Protein AF-A0A0J9T1W4-F1 (afdb_monomer)

pLDDT: mean 87.48, std 8.3, range [51.5, 97.25]

Secondary structure (DSSP, 8-state):
-TTHHHH-GGGHHHHHHHHHHTS--TT-TTHHHHHHHHHHHHHHTT---HHHHHHHHHHHHHTTTT--SHHHH---HHHHHHHHHHHHHHHHTTSS-HHHHHHHHHHHHHHHHHTT--SSS------S--SSHHHHHHHHHHHHTHHHHHHHHT-S-HHHHHHHHHHHHHHHHHHHHHHHHHTSS--TT-HHHHHHHHHHHHHHHH-

Sequence (207 aa):
VFYLCFQYPFLETYWDMYKNFDKPVDDDKYEGEFDVLCNQIVTTSNGGLPSHKYICKKLMRNLGVYYLEAKFYELNHDQCKFIYNWIYDLMNKNKITYNVIHKCFDMYDEHMNGIKNFIKRCYHFPSYNIYEPIKITLLDIFDNYTPTIKEKLMNQHESISTTCQKYICECVKIYDDMHQNYCLKKEEGNEKQKNTCSRLESFKKTY

Solvent-accessible surface area (backbone atoms only — not comparable to full-atom values): 11694 Å² total; per-residue (Å²): 110,81,69,48,48,78,66,43,57,93,48,49,71,59,52,51,52,53,52,57,55,66,44,78,52,78,89,43,96,56,39,68,59,36,49,55,52,22,52,51,40,25,62,77,39,73,47,81,53,80,53,37,41,59,53,39,32,30,48,42,54,69,57,15,62,92,55,85,55,60,88,53,33,54,31,52,75,68,58,33,53,51,53,49,43,55,51,49,54,36,39,76,68,69,50,42,58,67,54,40,53,53,46,50,48,52,56,49,50,54,52,34,57,73,73,66,54,86,77,42,47,73,75,72,80,73,75,95,35,51,69,64,55,70,63,51,39,52,48,50,49,48,63,77,38,41,72,60,51,56,55,38,54,72,40,87,55,61,71,56,19,52,43,45,51,52,51,52,55,48,45,53,50,51,51,52,54,48,41,64,76,53,51,74,64,86,58,87,88,42,58,34,44,52,49,34,39,52,53,52,51,55,50,62,75,75,107

Structure (mmCIF, N/CA/C/O backbone):
data_AF-A0A0J9T1W4-F1
#
_entry.id   AF-A0A0J9T1W4-F1
#
loop_
_atom_site.group_PDB
_atom_site.id
_atom_site.type_symbol
_atom_site.label_atom_id
_atom_site.label_alt_id
_atom_site.label_comp_id
_atom_site.label_asym_id
_atom_site.label_entity_id
_atom_site.label_seq_id
_atom_site.pdbx_PDB_ins_code
_atom_site.Cartn_x
_atom_site.Cartn_y
_atom_site.Cartn_z
_atom_site.occupancy
_atom_site.B_iso_or_equiv
_atom_site.auth_seq_id
_atom_site.auth_comp_id
_atom_site.auth_asym_id
_atom_site.auth_atom_id
_atom_site.pdbx_PDB_model_num
ATOM 1 N N . VAL A 1 1 ? -14.044 -0.914 -2.419 1.00 56.00 1 VAL A N 1
ATOM 2 C CA . VAL A 1 1 ? -13.387 0.403 -2.248 1.00 56.00 1 VAL A CA 1
ATOM 3 C C . VAL A 1 1 ? -14.158 1.536 -2.900 1.00 56.00 1 VAL A C 1
ATOM 5 O O . VAL A 1 1 ? -14.597 2.392 -2.156 1.00 56.00 1 VAL A O 1
ATOM 8 N N . PHE A 1 2 ? -14.495 1.505 -4.197 1.00 51.50 2 PHE A N 1
ATOM 9 C CA . PHE A 1 2 ? -15.344 2.564 -4.787 1.00 51.50 2 PHE A CA 1
ATOM 10 C C . PHE A 1 2 ? -16.710 2.750 -4.082 1.00 51.50 2 PHE A C 1
ATOM 12 O O . PHE A 1 2 ? -17.143 3.874 -3.871 1.00 51.50 2 PHE A O 1
ATOM 19 N N . TYR A 1 3 ? -17.343 1.663 -3.617 1.00 57.31 3 TYR A N 1
ATOM 20 C CA . TYR A 1 3 ? -18.583 1.728 -2.823 1.00 57.31 3 TYR A CA 1
ATOM 21 C C . TYR A 1 3 ? -18.422 2.386 -1.441 1.00 57.31 3 TYR A C 1
ATOM 23 O O . TYR A 1 3 ? -19.365 2.993 -0.944 1.00 57.31 3 TYR A O 1
ATOM 31 N N . LEU A 1 4 ? -17.227 2.326 -0.841 1.00 66.06 4 LEU A N 1
ATOM 32 C CA . LEU A 1 4 ? -16.964 2.911 0.479 1.00 66.06 4 LEU A CA 1
ATOM 33 C C . LEU A 1 4 ? -16.940 4.447 0.429 1.00 66.06 4 LEU A C 1
ATOM 35 O O . LEU A 1 4 ? -17.254 5.088 1.426 1.00 66.06 4 LEU A O 1
ATOM 39 N N . CYS A 1 5 ? -16.660 5.035 -0.742 1.00 64.25 5 CYS A N 1
ATOM 40 C CA . CYS A 1 5 ? -16.710 6.483 -0.955 1.00 64.25 5 CYS A CA 1
ATOM 41 C C . CYS A 1 5 ? -18.095 7.080 -0.679 1.00 64.25 5 CYS A C 1
ATOM 43 O O . CYS A 1 5 ? -18.190 8.196 -0.174 1.00 64.25 5 CYS A O 1
ATOM 45 N N . PHE A 1 6 ? -19.167 6.339 -0.976 1.00 67.12 6 PHE A N 1
ATOM 46 C CA . PHE A 1 6 ? -20.537 6.784 -0.707 1.00 67.12 6 PHE A CA 1
ATOM 47 C C . PHE A 1 6 ? -20.947 6.584 0.755 1.00 67.12 6 PHE A C 1
ATOM 49 O O . PHE A 1 6 ? -21.791 7.314 1.264 1.00 67.12 6 PHE A O 1
ATOM 56 N N . GLN A 1 7 ? -20.351 5.601 1.429 1.00 76.69 7 GLN A N 1
ATOM 57 C CA . GLN A 1 7 ? -20.634 5.290 2.829 1.00 76.69 7 GLN A CA 1
ATOM 58 C C . GLN A 1 7 ? -19.898 6.244 3.783 1.00 76.69 7 GLN A C 1
ATOM 60 O O . GLN A 1 7 ? -20.443 6.618 4.821 1.00 76.69 7 GLN A O 1
ATOM 65 N N . TYR A 1 8 ? -18.691 6.675 3.398 1.00 82.25 8 TYR A N 1
ATOM 66 C CA . TYR A 1 8 ? -17.798 7.511 4.202 1.00 82.25 8 TYR A CA 1
ATOM 67 C C . TYR A 1 8 ? -17.333 8.754 3.431 1.00 82.25 8 TYR A C 1
ATOM 69 O O . TYR A 1 8 ? -16.147 8.882 3.106 1.00 82.25 8 TYR A O 1
ATOM 77 N N . PRO A 1 9 ? -18.251 9.697 3.138 1.00 83.44 9 PRO A N 1
ATOM 78 C CA . PRO A 1 9 ? -17.936 10.893 2.356 1.00 83.44 9 PRO A CA 1
ATOM 79 C C . PRO A 1 9 ? -16.936 11.817 3.062 1.00 83.44 9 PRO A C 1
ATOM 81 O O . PRO A 1 9 ? -16.203 12.541 2.403 1.00 83.44 9 PRO A O 1
ATOM 84 N N . PHE A 1 10 ? -16.837 11.755 4.394 1.00 83.38 10 PHE A N 1
ATOM 85 C CA . PHE A 1 10 ? -15.879 12.552 5.166 1.00 83.38 10 PHE A CA 1
ATOM 86 C C . PHE A 1 10 ? -14.403 12.177 4.909 1.00 83.38 10 PHE A C 1
ATOM 88 O O . PHE A 1 10 ? -13.511 12.905 5.339 1.00 83.38 10 PHE A O 1
ATOM 95 N N . LEU A 1 11 ? -14.145 11.067 4.205 1.00 85.62 11 LEU A N 1
ATOM 96 C CA . LEU A 1 11 ? -12.823 10.637 3.735 1.00 85.62 11 LEU A CA 1
ATOM 97 C C . LEU A 1 11 ? -12.550 11.070 2.278 1.00 85.62 11 LEU A C 1
ATOM 99 O O . LEU A 1 11 ? -11.767 10.429 1.583 1.00 85.62 11 LEU A O 1
ATOM 103 N N . GLU A 1 12 ? -13.197 12.133 1.787 1.00 85.62 12 GLU A N 1
ATOM 104 C CA . GLU A 1 12 ? -13.087 12.623 0.397 1.00 85.62 12 GLU A CA 1
ATOM 105 C C . GLU A 1 12 ? -11.649 12.715 -0.124 1.00 85.62 12 GLU A C 1
ATOM 107 O O . GLU A 1 12 ? -11.361 12.259 -1.229 1.00 85.62 12 GLU A O 1
ATOM 112 N N . THR A 1 13 ? -10.721 13.197 0.703 1.00 83.75 13 THR A N 1
ATOM 113 C CA . THR A 1 13 ? -9.311 13.354 0.335 1.00 83.75 13 THR A CA 1
ATOM 114 C C . THR A 1 13 ? -8.645 12.012 0.035 1.00 83.75 13 THR A C 1
ATOM 116 O O . THR A 1 13 ? -7.897 11.905 -0.936 1.00 83.75 13 THR A O 1
ATOM 119 N N . TYR A 1 14 ? -8.963 10.962 0.799 1.00 83.12 14 TYR A N 1
ATOM 120 C CA . TYR A 1 14 ? -8.509 9.600 0.515 1.00 83.12 14 TYR A CA 1
ATOM 121 C C . TYR A 1 14 ? -9.061 9.104 -0.821 1.00 83.12 14 TYR A C 1
ATOM 123 O O . TYR A 1 14 ? -8.328 8.562 -1.653 1.00 83.12 14 TYR A O 1
ATOM 131 N N . TRP A 1 15 ? -10.359 9.314 -1.048 1.00 85.25 15 TRP A N 1
ATOM 132 C CA . TRP A 1 15 ? -11.026 8.879 -2.271 1.00 85.25 15 TRP A CA 1
ATOM 133 C C . TRP A 1 15 ? -10.473 9.583 -3.504 1.00 85.25 15 TRP A C 1
ATOM 135 O O . TRP A 1 15 ? -10.308 8.952 -4.548 1.00 85.25 15 TRP A O 1
ATOM 145 N N . ASP A 1 16 ? -10.133 10.860 -3.389 1.00 86.75 16 ASP A N 1
ATOM 146 C CA . ASP A 1 16 ? -9.537 11.622 -4.478 1.00 86.75 16 ASP A CA 1
ATOM 147 C C . ASP A 1 16 ? -8.100 11.185 -4.764 1.00 86.75 16 ASP A C 1
ATOM 149 O O . ASP A 1 16 ? -7.730 11.050 -5.933 1.00 86.75 16 ASP A O 1
ATOM 153 N N . MET A 1 17 ? -7.312 10.845 -3.738 1.00 84.38 17 MET A N 1
ATOM 154 C CA . MET A 1 17 ? -6.005 10.207 -3.935 1.00 84.38 17 MET A CA 1
ATOM 155 C C . MET A 1 17 ? -6.136 8.867 -4.663 1.00 84.38 17 MET A C 1
ATOM 157 O O . MET A 1 17 ? -5.437 8.632 -5.649 1.00 84.38 17 MET A O 1
ATOM 161 N N . TYR A 1 18 ? -7.077 8.019 -4.243 1.00 83.38 18 TYR A N 1
ATOM 162 C CA . TYR A 1 18 ? -7.323 6.732 -4.891 1.00 83.38 18 TYR A CA 1
ATOM 163 C C . TYR A 1 18 ? -7.720 6.900 -6.367 1.00 83.38 18 TYR A C 1
ATOM 165 O O . TYR A 1 18 ? -7.172 6.231 -7.243 1.00 83.38 18 TYR A O 1
ATOM 173 N N . LYS A 1 19 ? -8.635 7.833 -6.671 1.00 87.31 19 LYS A N 1
ATOM 174 C CA . LYS A 1 19 ? -9.019 8.164 -8.056 1.00 87.31 19 LYS A CA 1
ATOM 175 C C . LYS A 1 19 ? -7.824 8.659 -8.866 1.00 87.31 19 LYS A C 1
ATOM 177 O O . LYS A 1 19 ? -7.684 8.285 -10.027 1.00 87.31 19 LYS A O 1
ATOM 182 N N . ASN A 1 20 ? -6.961 9.481 -8.268 1.00 88.25 20 ASN A N 1
ATOM 183 C CA . ASN A 1 20 ? -5.756 9.979 -8.927 1.00 88.25 20 ASN A CA 1
ATOM 184 C C . ASN A 1 20 ? -4.786 8.842 -9.270 1.00 88.25 20 ASN A C 1
ATOM 186 O O . ASN A 1 20 ? -4.269 8.816 -10.386 1.00 88.25 20 ASN A O 1
ATOM 190 N N . PHE A 1 21 ? -4.605 7.863 -8.380 1.00 90.00 21 PHE A N 1
ATOM 191 C CA . PHE A 1 21 ? -3.799 6.676 -8.675 1.00 90.00 21 PHE A CA 1
ATOM 192 C C . PHE A 1 21 ? -4.349 5.865 -9.846 1.00 90.00 21 PHE A C 1
ATOM 194 O O . PHE A 1 21 ? -3.575 5.305 -10.625 1.00 90.00 21 PHE A O 1
ATOM 201 N N . ASP A 1 22 ? -5.670 5.854 -10.014 1.00 90.44 22 ASP A N 1
ATOM 202 C CA . ASP A 1 22 ? -6.347 5.134 -11.084 1.00 90.44 22 ASP A CA 1
ATOM 203 C C . ASP A 1 22 ? -6.512 5.905 -12.399 1.00 90.44 22 ASP A C 1
ATOM 205 O O . ASP A 1 22 ? -7.023 5.328 -13.366 1.00 90.44 22 ASP A O 1
ATOM 209 N N . LYS A 1 23 ? -6.034 7.150 -12.491 1.00 92.56 23 LYS A N 1
ATOM 210 C CA . LYS A 1 23 ? -6.018 7.884 -13.762 1.00 92.56 23 LYS A CA 1
ATOM 211 C C . LYS A 1 23 ? -5.226 7.121 -14.832 1.00 92.56 23 LYS A C 1
ATOM 213 O O . LYS A 1 23 ? -4.244 6.454 -14.482 1.00 92.56 23 LYS A O 1
ATOM 218 N N . PRO A 1 24 ? -5.620 7.203 -16.114 1.00 91.31 24 PRO A N 1
ATOM 219 C CA . PRO A 1 24 ? -4.802 6.687 -17.204 1.00 91.31 24 PRO A CA 1
ATOM 220 C C . PRO A 1 24 ? -3.426 7.364 -17.223 1.00 91.31 24 PRO A C 1
ATOM 222 O O . PRO A 1 24 ? -3.217 8.404 -16.599 1.00 91.31 24 PRO A O 1
ATOM 225 N N . VAL A 1 25 ? -2.474 6.707 -17.878 1.00 93.69 25 VAL A N 1
ATOM 226 C CA . VAL A 1 25 ? -1.120 7.243 -18.118 1.00 93.69 25 VAL A CA 1
ATOM 227 C C . VAL A 1 25 ? -1.019 7.811 -19.538 1.00 93.69 25 VAL A C 1
ATOM 229 O O . VAL A 1 25 ? 0.020 8.331 -19.918 1.00 93.69 25 VAL A O 1
ATOM 232 N N . ASP A 1 26 ? -2.108 7.717 -20.302 1.00 88.25 26 ASP A N 1
ATOM 233 C CA . ASP A 1 26 ? -2.257 8.360 -21.601 1.00 88.25 26 ASP A CA 1
ATOM 234 C C . ASP A 1 26 ? -2.063 9.875 -21.392 1.00 88.25 26 ASP A C 1
ATOM 236 O O . ASP A 1 26 ? -2.594 10.433 -20.426 1.00 88.25 26 ASP A O 1
ATOM 240 N N . ASP A 1 27 ? -1.247 10.503 -22.238 1.00 88.56 27 ASP A N 1
ATOM 241 C CA . ASP A 1 27 ? -0.809 11.910 -22.146 1.00 88.56 27 ASP A CA 1
ATOM 242 C C . ASP A 1 27 ? 0.222 12.234 -21.043 1.00 88.56 27 ASP A C 1
ATOM 244 O O . ASP A 1 27 ? 0.588 13.400 -20.853 1.00 88.56 27 ASP A O 1
ATOM 248 N N . ASP A 1 28 ? 0.744 11.237 -20.319 1.00 93.94 28 ASP A N 1
ATOM 249 C CA . ASP A 1 28 ? 1.887 11.462 -19.432 1.00 93.94 28 ASP A CA 1
ATOM 250 C C . ASP A 1 28 ? 3.169 11.710 -20.240 1.00 93.94 28 ASP A C 1
ATOM 252 O O . ASP A 1 28 ? 3.446 11.040 -21.236 1.00 93.94 28 ASP A O 1
ATOM 256 N N . LYS A 1 29 ? 4.010 12.640 -19.774 1.00 94.69 29 LYS A N 1
ATOM 257 C CA . LYS A 1 29 ? 5.297 12.954 -20.408 1.00 94.69 29 LYS A CA 1
ATOM 258 C C . LYS A 1 29 ? 6.184 11.716 -20.596 1.00 94.69 29 LYS A C 1
ATOM 260 O O . LYS A 1 29 ? 6.943 11.681 -21.560 1.00 94.69 29 LYS A O 1
ATOM 265 N N . TYR A 1 30 ? 6.108 10.751 -19.679 1.00 96.12 30 TYR A N 1
ATOM 266 C CA . TYR A 1 30 ? 6.933 9.541 -19.672 1.00 96.12 30 TYR A CA 1
ATOM 267 C C . TYR A 1 30 ? 6.159 8.290 -20.105 1.00 96.12 30 TYR A C 1
ATOM 269 O O . TYR A 1 30 ? 6.539 7.166 -19.768 1.00 96.12 30 TYR A O 1
ATOM 277 N N . GLU A 1 31 ? 5.033 8.452 -20.810 1.00 95.56 31 GLU A N 1
ATOM 278 C CA . GLU A 1 31 ? 4.180 7.329 -21.195 1.00 95.56 31 GLU A CA 1
ATOM 279 C C . GLU A 1 31 ? 4.954 6.238 -21.956 1.00 95.56 31 GLU A C 1
ATOM 281 O O . GLU A 1 31 ? 4.790 5.048 -21.660 1.00 95.56 31 GLU A O 1
ATOM 286 N N . GLY A 1 32 ? 5.807 6.636 -22.906 1.00 96.38 32 GLY A N 1
ATOM 287 C CA . GLY A 1 32 ? 6.611 5.717 -23.711 1.00 96.38 32 GLY A CA 1
ATOM 288 C C . GLY A 1 32 ? 7.618 4.931 -22.870 1.00 96.38 32 GLY A C 1
ATOM 289 O O . GLY A 1 32 ? 7.743 3.715 -23.021 1.00 96.38 32 GLY A O 1
ATOM 290 N N . GLU A 1 33 ? 8.288 5.594 -21.933 1.00 97.25 33 GLU A N 1
ATOM 291 C CA . GLU A 1 33 ? 9.237 4.984 -21.005 1.00 97.25 33 GLU A CA 1
ATOM 292 C C . GLU A 1 33 ? 8.537 4.009 -20.057 1.00 97.25 33 GLU A C 1
ATOM 294 O O . GLU A 1 33 ? 9.017 2.890 -19.854 1.00 97.25 33 GLU A O 1
ATOM 299 N N . PHE A 1 34 ? 7.364 4.378 -19.531 1.00 96.69 34 PHE A N 1
ATOM 300 C CA . PHE A 1 34 ? 6.544 3.460 -18.744 1.00 96.69 34 PHE A CA 1
ATOM 301 C C . PHE A 1 34 ? 6.099 2.251 -19.566 1.00 96.69 34 PHE A C 1
ATOM 303 O O . PHE A 1 34 ? 6.061 1.143 -19.031 1.00 96.69 34 PHE A O 1
ATOM 310 N N . ASP A 1 35 ? 5.772 2.428 -20.849 1.00 95.62 35 ASP A N 1
ATOM 311 C CA . ASP A 1 35 ? 5.390 1.321 -21.726 1.00 95.62 35 ASP A CA 1
ATOM 312 C C . ASP A 1 35 ? 6.525 0.302 -21.868 1.00 95.62 35 ASP A C 1
ATOM 314 O O . ASP A 1 35 ? 6.319 -0.890 -21.620 1.00 95.62 35 ASP A O 1
ATOM 318 N N . VAL A 1 36 ? 7.734 0.777 -22.184 1.00 96.38 36 VAL A N 1
ATOM 319 C CA . VAL A 1 36 ? 8.937 -0.055 -22.330 1.00 96.38 36 VAL A CA 1
ATOM 320 C C . VAL A 1 36 ? 9.273 -0.767 -21.020 1.00 96.38 36 VAL A C 1
ATOM 322 O O . VAL A 1 36 ? 9.398 -1.996 -21.003 1.00 96.38 36 VAL A O 1
ATOM 325 N N . LEU A 1 37 ? 9.353 -0.023 -19.914 1.00 96.81 37 LEU A N 1
ATOM 326 C CA . LEU A 1 37 ? 9.667 -0.570 -18.595 1.00 96.81 37 LEU A CA 1
ATOM 327 C C . LEU A 1 37 ? 8.653 -1.638 -18.175 1.00 96.81 37 LEU A C 1
ATOM 329 O O . LEU A 1 37 ? 9.020 -2.736 -17.755 1.00 96.81 37 LEU A O 1
ATOM 333 N N . CYS A 1 38 ? 7.361 -1.347 -18.322 1.00 96.69 38 CYS A N 1
ATOM 334 C CA . CYS A 1 38 ? 6.318 -2.270 -17.903 1.00 96.69 38 CYS A CA 1
ATOM 335 C C . CYS A 1 38 ? 6.187 -3.486 -18.816 1.00 96.69 38 CYS A C 1
ATOM 337 O O . CYS A 1 38 ? 5.869 -4.563 -18.315 1.00 96.69 38 CYS A O 1
ATOM 339 N N . ASN A 1 39 ? 6.491 -3.378 -20.114 1.00 95.31 39 ASN A N 1
ATOM 340 C CA . ASN A 1 39 ? 6.620 -4.553 -20.982 1.00 95.31 39 ASN A CA 1
ATOM 341 C C . ASN A 1 39 ? 7.704 -5.503 -20.457 1.00 95.31 39 ASN A C 1
ATOM 343 O O . ASN A 1 39 ? 7.475 -6.712 -20.363 1.00 95.31 39 ASN A O 1
ATOM 347 N N . GLN A 1 40 ? 8.861 -4.963 -20.064 1.00 95.44 40 GLN A N 1
ATOM 348 C CA . GLN A 1 40 ? 9.957 -5.752 -19.506 1.00 95.44 40 GLN A CA 1
ATOM 349 C C . GLN A 1 40 ? 9.571 -6.393 -18.166 1.00 95.44 40 GLN A C 1
ATOM 351 O O . GLN A 1 40 ? 9.759 -7.599 -17.986 1.00 95.44 40 GLN A O 1
ATOM 356 N N . ILE A 1 41 ? 8.999 -5.619 -17.239 1.00 95.75 41 ILE A N 1
ATOM 357 C CA . ILE A 1 41 ? 8.552 -6.112 -15.926 1.00 95.75 41 ILE A CA 1
ATOM 358 C C . ILE A 1 41 ? 7.558 -7.262 -16.097 1.00 95.75 41 ILE A C 1
ATOM 360 O O . ILE A 1 41 ? 7.731 -8.332 -15.514 1.00 95.75 41 ILE A O 1
ATOM 364 N N . VAL A 1 42 ? 6.526 -7.062 -16.915 1.00 95.12 42 VAL A N 1
ATOM 365 C CA . VAL A 1 42 ? 5.457 -8.044 -17.117 1.00 95.12 42 VAL A CA 1
ATOM 366 C C . VAL A 1 42 ? 6.002 -9.320 -17.757 1.00 95.12 42 VAL A C 1
ATOM 368 O O . VAL A 1 42 ? 5.717 -10.409 -17.259 1.00 95.12 42 VAL A O 1
ATOM 371 N N . THR A 1 43 ? 6.852 -9.200 -18.780 1.00 92.69 43 THR A N 1
ATOM 372 C CA . THR A 1 43 ? 7.471 -10.353 -19.455 1.00 92.69 43 THR A CA 1
ATOM 373 C C . THR A 1 43 ? 8.349 -11.164 -18.502 1.00 92.69 43 THR A C 1
ATOM 375 O O . THR A 1 43 ? 8.225 -12.382 -18.427 1.00 92.69 43 THR A O 1
ATOM 378 N N . THR A 1 44 ? 9.206 -10.495 -17.727 1.00 93.00 44 THR A N 1
ATOM 379 C CA . THR A 1 44 ? 10.148 -11.163 -16.809 1.00 93.00 44 THR A CA 1
ATOM 380 C C . THR A 1 44 ? 9.482 -11.739 -15.558 1.00 93.00 44 THR A C 1
ATOM 382 O O . THR A 1 44 ? 10.039 -12.630 -14.925 1.00 93.00 44 THR A O 1
ATOM 385 N N . SER A 1 45 ? 8.276 -11.277 -15.219 1.00 89.56 45 SER A N 1
ATOM 386 C CA . SER A 1 45 ? 7.526 -11.721 -14.034 1.00 89.56 45 SER A CA 1
ATOM 387 C C . SER A 1 45 ? 6.480 -12.802 -14.333 1.00 89.56 45 SER A C 1
ATOM 389 O O . SER A 1 45 ? 5.650 -13.095 -13.469 1.00 89.56 45 SER A O 1
ATOM 391 N N . ASN A 1 46 ? 6.467 -13.362 -15.551 1.00 84.19 46 ASN A N 1
ATOM 392 C CA . ASN A 1 46 ? 5.395 -14.233 -16.058 1.00 84.19 46 ASN A CA 1
ATOM 393 C C . ASN A 1 46 ? 3.999 -13.587 -15.931 1.00 84.19 46 ASN A C 1
ATOM 395 O O . ASN A 1 46 ? 2.997 -14.241 -15.632 1.00 84.19 46 ASN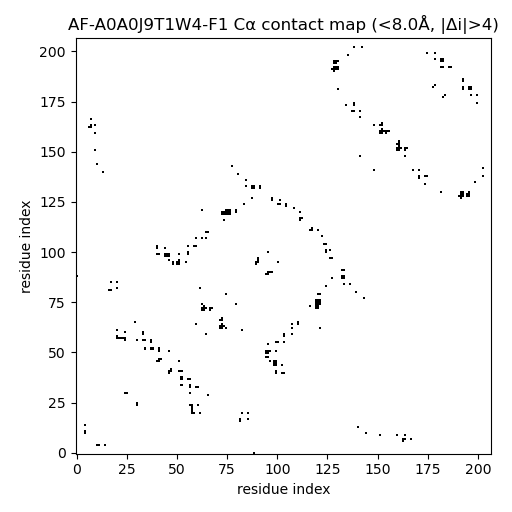 A O 1
ATOM 399 N N . GLY A 1 47 ? 3.923 -12.270 -16.123 1.00 74.06 47 GLY A N 1
ATOM 400 C CA . GLY A 1 47 ? 2.678 -11.525 -16.100 1.00 74.06 47 GLY A CA 1
ATOM 401 C C . GLY A 1 47 ? 1.890 -11.747 -17.390 1.00 74.06 47 GLY A C 1
ATOM 402 O O . GLY A 1 47 ? 2.110 -11.062 -18.374 1.00 74.06 47 GLY A O 1
ATOM 403 N N . GLY A 1 48 ? 0.949 -12.688 -17.398 1.00 72.88 48 GLY A N 1
ATOM 404 C CA . GLY A 1 48 ? 0.161 -12.988 -18.604 1.00 72.88 48 GLY A CA 1
ATOM 405 C C . GLY A 1 48 ? -1.089 -12.123 -18.812 1.00 72.88 48 GLY A C 1
ATOM 406 O O . GLY A 1 48 ? -1.673 -12.155 -19.892 1.00 72.88 48 GLY A O 1
ATOM 407 N N . LEU A 1 49 ? -1.544 -11.375 -17.797 1.00 82.25 49 LEU A N 1
ATOM 408 C CA . LEU A 1 49 ? -2.803 -10.630 -17.892 1.00 82.25 49 LEU A CA 1
ATOM 409 C C . LEU A 1 49 ? -2.606 -9.282 -18.601 1.00 82.25 49 LEU A C 1
ATOM 411 O O . LEU A 1 49 ? -1.730 -8.513 -18.195 1.00 82.25 49 LEU A O 1
ATOM 415 N N . PRO A 1 50 ? -3.481 -8.914 -19.559 1.00 81.06 50 PRO A N 1
ATOM 416 C CA . PRO A 1 50 ? -3.445 -7.596 -20.199 1.00 81.06 50 PRO A CA 1
ATOM 417 C C . PRO A 1 50 ? -3.481 -6.428 -19.199 1.00 81.06 50 PRO A C 1
ATOM 419 O O . PRO A 1 50 ? -2.848 -5.394 -19.412 1.00 81.06 50 PRO A O 1
ATOM 422 N N . SER A 1 51 ? -4.171 -6.602 -18.065 1.00 89.38 51 SER A N 1
ATOM 423 C CA . SER A 1 51 ? -4.257 -5.598 -16.999 1.00 89.38 51 SER A CA 1
ATOM 424 C C . SER A 1 51 ? -2.922 -5.312 -16.310 1.00 89.38 51 SER A C 1
ATOM 426 O O . SER A 1 51 ? -2.745 -4.207 -15.797 1.00 89.38 51 SER A O 1
ATOM 428 N N . HIS A 1 52 ? -1.976 -6.259 -16.295 1.00 94.56 52 HIS A N 1
ATOM 429 C CA . HIS A 1 52 ? -0.707 -6.107 -15.578 1.00 94.56 52 HIS A CA 1
ATOM 430 C C . HIS A 1 52 ? 0.110 -4.936 -16.102 1.00 94.56 52 HIS A C 1
ATOM 432 O O . HIS A 1 52 ? 0.611 -4.141 -15.312 1.00 94.56 52 HIS A O 1
ATOM 438 N N . LYS A 1 53 ? 0.203 -4.797 -17.428 1.00 94.31 53 LYS A N 1
ATOM 439 C CA . LYS A 1 53 ? 0.955 -3.710 -18.054 1.00 94.31 53 LYS A CA 1
ATOM 440 C C . LYS A 1 53 ? 0.367 -2.351 -17.681 1.00 94.31 53 LYS A C 1
ATOM 442 O O . LYS A 1 53 ? 1.095 -1.461 -17.256 1.00 94.31 53 LYS A O 1
ATOM 447 N N . TYR A 1 54 ? -0.953 -2.210 -17.774 1.00 94.38 54 TYR A N 1
ATOM 448 C CA . TYR A 1 54 ? -1.639 -0.958 -17.457 1.00 94.38 54 TYR A CA 1
ATOM 449 C C . TYR A 1 54 ? -1.510 -0.576 -15.975 1.00 94.38 54 TYR A C 1
ATOM 451 O O . TYR A 1 54 ? -1.236 0.578 -15.646 1.00 94.38 54 TYR A O 1
ATOM 459 N N . ILE A 1 55 ? -1.650 -1.548 -15.071 1.00 95.75 55 ILE A N 1
ATOM 460 C CA . ILE A 1 55 ? -1.464 -1.325 -13.632 1.00 95.75 55 ILE A CA 1
ATOM 461 C C . ILE A 1 55 ? -0.001 -0.998 -13.316 1.00 95.75 55 ILE A C 1
ATOM 463 O O . ILE A 1 55 ? 0.250 -0.096 -12.522 1.00 95.75 55 ILE A O 1
ATOM 467 N N . CYS A 1 56 ? 0.956 -1.668 -13.963 1.00 96.62 56 CYS A N 1
ATOM 468 C CA . CYS A 1 56 ? 2.372 -1.341 -13.842 1.00 96.62 56 CYS A CA 1
ATOM 469 C C . CYS A 1 56 ? 2.642 0.112 -14.255 1.00 96.62 56 CYS A C 1
ATOM 471 O O . CYS A 1 56 ? 3.250 0.839 -13.473 1.00 96.62 56 CYS A O 1
ATOM 473 N N . LYS A 1 57 ? 2.133 0.572 -15.414 1.00 96.88 57 LYS A N 1
ATOM 474 C CA . LYS A 1 57 ? 2.322 1.965 -15.875 1.00 96.88 57 LYS A CA 1
ATOM 475 C C . LYS A 1 57 ? 1.832 2.952 -14.808 1.00 96.88 57 LYS A C 1
ATOM 477 O O . LYS A 1 57 ? 2.561 3.858 -14.414 1.00 96.88 57 LYS A O 1
ATOM 482 N N . LYS A 1 58 ? 0.620 2.732 -14.284 1.00 97.00 58 LYS A N 1
ATOM 483 C CA . LYS A 1 58 ? 0.046 3.546 -13.199 1.00 97.00 58 LYS A CA 1
ATOM 484 C C . LYS A 1 58 ? 0.911 3.536 -11.944 1.00 97.00 58 LYS A C 1
ATOM 486 O O . LYS A 1 58 ? 1.124 4.587 -11.350 1.00 97.00 58 LYS A O 1
ATOM 491 N N . LEU A 1 59 ? 1.403 2.366 -11.540 1.00 96.44 59 LEU A N 1
ATOM 492 C CA . LEU A 1 59 ? 2.246 2.225 -10.358 1.00 96.44 59 LEU A CA 1
ATOM 493 C C . LEU A 1 59 ? 3.577 2.968 -10.524 1.00 96.44 59 LEU A C 1
ATOM 495 O O . LEU A 1 59 ? 3.943 3.723 -9.632 1.00 96.44 59 LEU A O 1
ATOM 499 N N . MET A 1 60 ? 4.264 2.815 -11.660 1.00 96.56 60 MET A N 1
ATOM 500 C CA . MET A 1 60 ? 5.525 3.518 -11.942 1.00 96.56 60 MET A CA 1
ATOM 501 C C . MET A 1 60 ? 5.340 5.036 -11.931 1.00 96.56 60 MET A C 1
ATOM 503 O O . MET A 1 60 ? 6.135 5.742 -11.312 1.00 96.56 60 MET A O 1
ATOM 507 N N . ARG A 1 61 ? 4.238 5.527 -12.513 1.00 96.44 61 ARG A N 1
ATOM 508 C CA . ARG A 1 61 ? 3.854 6.941 -12.442 1.00 96.44 61 ARG A CA 1
ATOM 509 C C . ARG A 1 61 ? 3.601 7.395 -11.002 1.00 96.44 61 ARG A C 1
ATOM 511 O O . ARG A 1 61 ? 4.145 8.406 -10.579 1.00 96.44 61 ARG A O 1
ATOM 518 N N . ASN A 1 62 ? 2.801 6.653 -10.233 1.00 95.12 62 ASN A N 1
ATOM 519 C CA . ASN A 1 62 ? 2.473 7.000 -8.841 1.00 95.12 62 ASN A CA 1
ATOM 520 C C . ASN A 1 62 ? 3.692 6.943 -7.908 1.00 95.12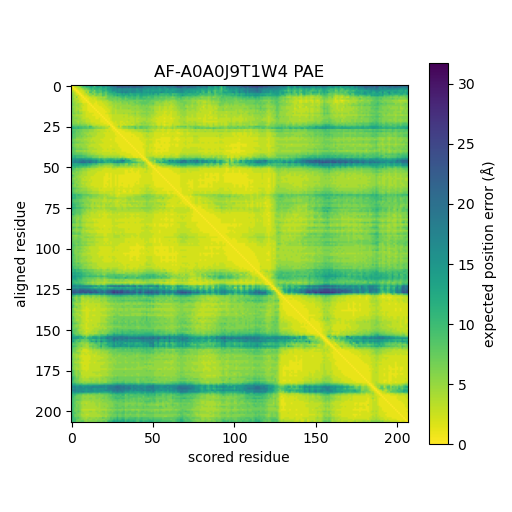 62 ASN A C 1
ATOM 522 O O . ASN A 1 62 ? 3.720 7.642 -6.901 1.00 95.12 62 ASN A O 1
ATOM 526 N N . LEU A 1 63 ? 4.685 6.118 -8.243 1.00 94.88 63 LEU A N 1
ATOM 527 C CA . LEU A 1 63 ? 5.971 6.055 -7.556 1.00 94.88 63 LEU A CA 1
ATOM 528 C C . LEU A 1 63 ? 6.947 7.160 -8.004 1.00 94.88 63 LEU A C 1
ATOM 530 O O . LEU A 1 63 ? 8.015 7.307 -7.417 1.00 94.88 63 LEU A O 1
ATOM 534 N N . GLY A 1 64 ? 6.602 7.939 -9.031 1.00 94.19 64 GLY A N 1
ATOM 535 C CA . GLY A 1 64 ? 7.445 9.017 -9.536 1.00 94.19 64 GLY A CA 1
ATOM 536 C C . GLY A 1 64 ? 8.680 8.533 -10.301 1.00 94.19 64 GLY A C 1
ATOM 537 O O . GLY A 1 64 ? 9.673 9.254 -10.372 1.00 94.19 64 GLY A O 1
ATOM 538 N N . VAL A 1 65 ? 8.651 7.329 -10.879 1.00 94.75 65 VAL A N 1
ATOM 539 C CA . VAL A 1 65 ? 9.748 6.829 -11.727 1.00 94.75 65 VAL A CA 1
ATOM 540 C C . VAL A 1 65 ? 9.899 7.733 -12.960 1.00 94.75 65 VAL A C 1
ATOM 542 O O . VAL A 1 65 ? 8.898 8.155 -13.531 1.00 94.75 65 VAL A O 1
ATOM 545 N N . TYR A 1 66 ? 11.142 8.040 -13.350 1.00 94.38 66 TYR A N 1
ATOM 546 C CA . TYR A 1 66 ? 11.550 8.965 -14.428 1.00 94.38 66 TYR A CA 1
ATOM 547 C C . TYR A 1 66 ? 11.361 10.466 -14.176 1.00 94.38 66 TYR A C 1
ATOM 549 O O . TYR A 1 66 ? 12.005 11.279 -14.849 1.00 94.38 66 TYR A O 1
ATOM 557 N N . TYR A 1 67 ? 10.543 10.868 -13.202 1.00 92.88 67 TYR A N 1
ATOM 558 C CA . TYR A 1 67 ? 10.422 12.282 -12.860 1.00 92.88 67 TYR A CA 1
ATOM 559 C C . TYR A 1 67 ? 11.707 12.791 -12.200 1.00 92.88 67 TYR A C 1
ATOM 561 O O . TYR A 1 67 ? 12.275 12.154 -11.318 1.00 92.88 67 TYR A O 1
ATOM 569 N N . LEU A 1 68 ? 12.141 13.983 -12.616 1.00 88.88 68 LEU A N 1
ATOM 570 C CA . LEU A 1 68 ? 13.351 14.634 -12.100 1.00 88.88 68 LEU A CA 1
ATOM 571 C C . LEU A 1 68 ? 13.059 15.663 -11.002 1.00 88.88 68 LEU A C 1
ATOM 573 O O . LEU A 1 68 ? 13.959 16.054 -10.264 1.00 88.88 68 LEU A O 1
ATOM 577 N N . GLU A 1 69 ? 11.814 16.128 -10.892 1.00 90.81 69 GLU A N 1
ATOM 578 C CA . GLU A 1 69 ? 11.426 17.081 -9.855 1.00 90.81 69 GLU A CA 1
ATOM 579 C C . GLU A 1 69 ? 11.031 16.344 -8.573 1.00 90.81 69 GLU A C 1
ATOM 581 O O . GLU A 1 69 ? 10.102 15.534 -8.572 1.00 90.81 69 GLU A O 1
ATOM 586 N N . ALA A 1 70 ? 11.693 16.701 -7.468 1.00 88.75 70 ALA A N 1
ATOM 587 C CA . ALA A 1 70 ? 11.526 16.087 -6.151 1.00 88.75 70 ALA A CA 1
ATOM 588 C C . ALA A 1 70 ? 10.065 15.909 -5.724 1.00 88.75 70 ALA A C 1
ATOM 590 O O . ALA A 1 70 ? 9.694 14.851 -5.234 1.00 88.75 70 ALA A O 1
ATOM 591 N N . LYS A 1 71 ? 9.200 16.891 -5.993 1.00 89.62 71 LYS A N 1
ATOM 592 C CA . LYS A 1 71 ? 7.775 16.843 -5.625 1.00 89.62 71 LYS A CA 1
ATOM 593 C C . LYS A 1 71 ? 6.999 15.636 -6.181 1.00 89.62 71 LYS A C 1
ATOM 595 O O . LYS A 1 71 ? 5.923 15.348 -5.670 1.00 89.62 71 LYS A O 1
ATOM 600 N N . PHE A 1 72 ? 7.497 14.979 -7.232 1.00 88.38 72 PHE A N 1
ATOM 601 C CA . PHE A 1 72 ? 6.838 13.826 -7.855 1.00 88.38 72 PHE A CA 1
ATOM 602 C C . PHE A 1 72 ? 7.366 12.477 -7.363 1.00 88.38 72 PHE A C 1
ATOM 604 O O . PHE A 1 72 ? 6.613 11.510 -7.368 1.00 88.38 72 PHE A O 1
ATOM 611 N N . TYR A 1 73 ? 8.634 12.400 -6.953 1.00 88.62 73 TYR A N 1
ATOM 612 C CA . TYR A 1 73 ? 9.264 11.140 -6.547 1.00 88.62 73 TYR A CA 1
ATOM 613 C C . TYR A 1 73 ? 9.570 11.059 -5.047 1.00 88.62 73 TYR A C 1
ATOM 615 O O . TYR A 1 73 ? 9.830 9.972 -4.527 1.00 88.62 73 TYR A O 1
ATOM 623 N N . GLU A 1 74 ? 9.566 12.192 -4.340 1.00 92.31 74 GLU A N 1
ATOM 624 C CA . GLU A 1 74 ? 9.707 12.234 -2.891 1.00 92.31 74 GLU A CA 1
ATOM 625 C C . GLU A 1 74 ? 8.377 11.868 -2.233 1.00 92.31 74 GLU A C 1
ATOM 627 O O . GLU A 1 74 ? 7.477 12.697 -2.095 1.00 92.31 74 GLU A O 1
ATOM 632 N N . LEU A 1 75 ? 8.273 10.611 -1.811 1.00 90.00 75 LEU A N 1
ATOM 633 C CA . LEU A 1 75 ? 7.084 10.065 -1.169 1.00 90.00 75 LEU A CA 1
ATOM 634 C C . LEU A 1 75 ? 7.301 9.955 0.337 1.00 90.00 75 LEU A C 1
ATOM 636 O O . LEU A 1 75 ? 8.322 9.446 0.802 1.00 90.00 75 LEU A O 1
ATOM 640 N N . ASN A 1 76 ? 6.332 10.439 1.108 1.00 86.62 76 ASN A N 1
ATOM 641 C CA . ASN A 1 76 ? 6.302 10.260 2.551 1.00 86.62 76 ASN A CA 1
ATOM 642 C C . ASN A 1 76 ? 5.639 8.926 2.938 1.00 86.62 76 ASN A C 1
ATOM 644 O O . ASN A 1 76 ? 5.024 8.238 2.122 1.00 86.62 76 ASN A O 1
ATOM 648 N N . HIS A 1 77 ? 5.757 8.572 4.215 1.00 81.75 77 HIS A N 1
ATOM 649 C CA . HIS A 1 77 ? 5.253 7.308 4.745 1.00 81.75 77 HIS A CA 1
ATOM 650 C C . HIS A 1 77 ? 3.742 7.105 4.512 1.00 81.75 77 HIS A C 1
ATOM 652 O O . HIS A 1 77 ? 3.318 6.006 4.150 1.00 81.75 77 HIS A O 1
ATOM 658 N N . ASP A 1 78 ? 2.933 8.157 4.644 1.00 79.06 78 ASP A N 1
ATOM 659 C CA . ASP A 1 78 ? 1.477 8.071 4.479 1.00 79.06 78 ASP A CA 1
ATOM 660 C C . ASP A 1 78 ? 1.084 7.886 3.009 1.00 79.06 78 ASP A C 1
ATOM 662 O O . ASP A 1 78 ? 0.231 7.056 2.688 1.00 79.06 78 ASP A O 1
ATOM 666 N N . GLN A 1 79 ? 1.769 8.577 2.092 1.00 85.31 79 GLN A N 1
ATOM 667 C CA . GLN A 1 79 ? 1.618 8.375 0.648 1.00 85.31 79 GLN A CA 1
ATOM 668 C C . GLN A 1 79 ? 1.930 6.928 0.257 1.00 85.31 79 GLN A C 1
ATOM 670 O O . GLN A 1 79 ? 1.178 6.320 -0.508 1.00 85.31 79 GLN A O 1
ATOM 675 N N . CYS A 1 80 ? 2.979 6.343 0.835 1.00 87.31 80 CYS A N 1
ATOM 676 C CA . CYS A 1 80 ? 3.322 4.945 0.604 1.00 87.31 80 CYS A CA 1
ATOM 677 C C . CYS A 1 80 ? 2.251 3.987 1.127 1.00 87.31 80 CYS A C 1
ATOM 679 O O . CYS A 1 80 ? 1.852 3.082 0.395 1.00 87.31 80 CYS A O 1
ATOM 681 N N . LYS A 1 81 ? 1.699 4.221 2.328 1.00 81.31 81 LYS A N 1
ATOM 682 C CA . LYS A 1 81 ? 0.554 3.440 2.830 1.00 81.31 81 LYS A CA 1
ATOM 683 C C . LYS A 1 81 ? -0.629 3.477 1.854 1.00 81.31 81 LYS A C 1
ATOM 685 O O . LYS A 1 81 ? -1.255 2.444 1.617 1.00 81.31 81 LYS A O 1
ATOM 690 N N . PHE A 1 82 ? -0.926 4.628 1.248 1.00 82.94 82 PHE A N 1
ATOM 691 C CA . PHE A 1 82 ? -2.007 4.727 0.262 1.00 82.94 82 PHE A CA 1
ATOM 692 C C . PHE A 1 82 ? -1.723 3.948 -1.022 1.00 82.94 82 PHE A C 1
ATOM 694 O O . PHE A 1 82 ? -2.619 3.257 -1.512 1.00 82.94 82 PHE A O 1
ATOM 701 N N . ILE A 1 83 ? -0.491 4.005 -1.534 1.00 89.94 83 ILE A N 1
ATOM 702 C CA . ILE A 1 83 ? -0.070 3.195 -2.684 1.00 89.94 83 ILE A CA 1
ATOM 703 C C . ILE A 1 83 ? -0.198 1.703 -2.352 1.00 89.94 83 ILE A C 1
ATOM 705 O O . ILE A 1 83 ? -0.754 0.949 -3.148 1.00 89.94 83 ILE A O 1
ATOM 709 N N . TYR A 1 84 ? 0.243 1.273 -1.167 1.00 86.62 84 TYR A N 1
ATOM 710 C CA . TYR A 1 84 ? 0.152 -0.127 -0.743 1.00 86.62 84 TYR A CA 1
ATOM 711 C C . TYR A 1 84 ? -1.297 -0.602 -0.659 1.00 86.62 84 TYR A C 1
ATOM 713 O O . TYR A 1 84 ? -1.627 -1.646 -1.214 1.00 86.62 84 TYR A O 1
ATOM 721 N N . ASN A 1 85 ? -2.182 0.200 -0.066 1.00 81.69 85 ASN A N 1
ATOM 722 C CA . ASN A 1 85 ? -3.617 -0.083 -0.011 1.00 81.69 85 ASN A CA 1
ATOM 723 C C . ASN A 1 85 ? -4.247 -0.208 -1.4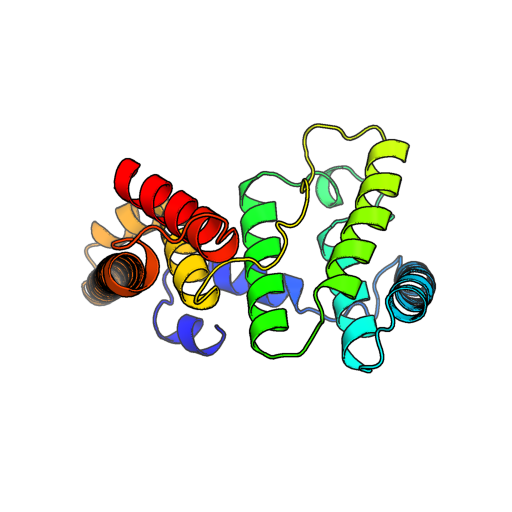06 1.00 81.69 85 ASN A C 1
ATOM 725 O O . ASN A 1 85 ? -5.005 -1.143 -1.670 1.00 81.69 85 ASN A O 1
ATOM 729 N N . TRP A 1 86 ? -3.888 0.687 -2.329 1.00 88.38 86 TRP A N 1
ATOM 730 C CA . TRP A 1 86 ? -4.342 0.611 -3.717 1.00 88.38 86 TRP A CA 1
ATOM 731 C C . TRP A 1 86 ? -3.859 -0.669 -4.417 1.00 88.38 86 TRP A C 1
ATOM 733 O O . TRP A 1 86 ? -4.650 -1.359 -5.064 1.00 88.38 86 TRP A O 1
ATOM 743 N N . ILE A 1 87 ? -2.592 -1.052 -4.236 1.00 89.50 87 ILE A N 1
ATOM 744 C CA . ILE A 1 87 ? -2.059 -2.317 -4.764 1.00 89.50 87 ILE A CA 1
ATOM 745 C C . ILE A 1 87 ? -2.808 -3.514 -4.163 1.00 89.50 87 ILE A C 1
ATOM 747 O O . ILE A 1 87 ? -3.200 -4.428 -4.895 1.00 89.50 87 ILE A O 1
ATOM 751 N N . TYR A 1 88 ? -3.048 -3.510 -2.849 1.00 82.88 88 TYR A N 1
ATOM 752 C CA . TYR A 1 88 ? -3.716 -4.612 -2.162 1.00 82.88 88 TYR A CA 1
ATOM 753 C C . TYR A 1 88 ? -5.125 -4.874 -2.693 1.00 82.88 88 TYR A C 1
ATOM 755 O O . TYR A 1 88 ? -5.502 -6.032 -2.904 1.00 82.88 88 TYR A O 1
ATOM 763 N N . ASP A 1 89 ? -5.873 -3.812 -2.979 1.00 82.00 89 ASP A N 1
ATOM 764 C CA . ASP A 1 89 ? -7.187 -3.902 -3.605 1.00 82.00 89 ASP A CA 1
ATOM 765 C C . ASP A 1 89 ? -7.152 -4.532 -4.994 1.00 82.00 89 ASP A C 1
ATOM 767 O O . ASP A 1 89 ? -8.070 -5.268 -5.371 1.00 82.00 89 ASP A O 1
ATOM 771 N N . LEU A 1 90 ? -6.139 -4.197 -5.795 1.00 88.56 90 LEU A N 1
ATOM 772 C CA . LEU A 1 90 ? -5.984 -4.734 -7.144 1.00 88.56 90 LEU A CA 1
ATOM 773 C C . LEU A 1 90 ? -5.628 -6.218 -7.101 1.00 88.56 90 LEU A C 1
ATOM 775 O O . LEU A 1 90 ? -6.210 -7.002 -7.853 1.00 88.56 90 LEU A O 1
ATOM 779 N N . MET A 1 91 ? -4.735 -6.603 -6.190 1.00 85.56 91 MET A N 1
ATOM 780 C CA . MET A 1 91 ? -4.373 -7.999 -5.958 1.00 85.56 91 MET A CA 1
ATOM 781 C C . MET A 1 91 ? -5.570 -8.818 -5.467 1.00 85.56 91 MET A C 1
ATOM 783 O O . MET A 1 91 ? -5.828 -9.886 -6.009 1.00 85.56 91 MET A O 1
ATOM 787 N N . ASN A 1 92 ? -6.374 -8.294 -4.533 1.00 80.50 92 ASN A N 1
ATOM 788 C CA . ASN A 1 92 ? -7.556 -9.005 -4.026 1.00 80.50 92 ASN A CA 1
ATOM 789 C C . ASN A 1 92 ? -8.630 -9.217 -5.109 1.00 80.50 92 ASN A C 1
ATOM 791 O O . ASN A 1 92 ? -9.399 -10.172 -5.069 1.00 80.50 92 ASN A O 1
ATOM 795 N N . LYS A 1 93 ? -8.685 -8.321 -6.100 1.00 86.00 93 LYS A N 1
ATOM 796 C CA . LYS A 1 93 ? -9.555 -8.445 -7.281 1.00 86.00 93 LYS A CA 1
ATOM 797 C C . LYS A 1 93 ? -8.930 -9.300 -8.390 1.00 86.00 93 LYS A C 1
ATOM 799 O O . LYS A 1 93 ? -9.461 -9.306 -9.498 1.00 86.00 93 LYS A O 1
ATOM 804 N N . ASN A 1 94 ? -7.799 -9.961 -8.127 1.00 86.75 94 ASN A N 1
ATOM 805 C CA . ASN A 1 94 ? -7.019 -10.737 -9.093 1.00 86.75 94 ASN A CA 1
ATOM 806 C C . ASN A 1 94 ? -6.660 -9.947 -10.366 1.00 86.75 94 ASN A C 1
ATOM 808 O O . ASN A 1 94 ? -6.543 -10.516 -11.448 1.00 86.75 94 ASN A O 1
ATOM 812 N N . LYS A 1 95 ? -6.508 -8.618 -10.258 1.00 91.31 95 LYS A N 1
ATOM 813 C CA . LYS A 1 95 ? -6.162 -7.753 -11.398 1.00 91.31 95 LYS A CA 1
ATOM 814 C C . LYS A 1 95 ? -4.661 -7.680 -11.654 1.00 91.31 95 LYS A C 1
ATOM 816 O O . LYS A 1 95 ? -4.264 -7.329 -12.767 1.00 91.31 95 LYS A O 1
ATOM 821 N N . ILE A 1 96 ? -3.856 -7.957 -10.629 1.00 92.00 96 ILE A N 1
ATOM 822 C CA . ILE A 1 96 ? -2.397 -8.010 -10.693 1.00 92.00 96 ILE A CA 1
ATOM 823 C C . ILE A 1 96 ? -1.842 -9.074 -9.746 1.00 92.00 96 ILE A C 1
ATOM 825 O O . ILE A 1 96 ? -2.438 -9.349 -8.705 1.00 92.00 96 ILE A O 1
ATOM 829 N N . THR A 1 97 ? -0.710 -9.674 -10.107 1.00 90.44 97 THR A N 1
ATOM 830 C CA . THR A 1 97 ? -0.017 -10.670 -9.283 1.00 90.44 97 THR A CA 1
ATOM 831 C C . THR A 1 97 ? 1.101 -10.048 -8.455 1.00 90.44 97 THR A C 1
ATOM 833 O O . THR A 1 97 ? 1.672 -9.016 -8.813 1.00 90.44 97 THR A O 1
ATOM 836 N N . TYR A 1 98 ? 1.460 -10.728 -7.363 1.00 88.19 98 TYR A N 1
ATOM 837 C CA . TYR A 1 98 ? 2.576 -10.323 -6.511 1.00 88.19 98 TYR A CA 1
ATOM 838 C C . TYR A 1 98 ? 3.884 -10.187 -7.294 1.00 88.19 98 TYR A C 1
ATOM 840 O O . TYR A 1 98 ? 4.570 -9.189 -7.135 1.00 88.19 98 TYR A O 1
ATOM 848 N N . ASN A 1 99 ? 4.199 -11.138 -8.178 1.00 90.06 99 ASN A N 1
ATOM 849 C CA . ASN A 1 99 ? 5.465 -11.138 -8.918 1.00 90.06 99 ASN A CA 1
ATOM 850 C C . ASN A 1 99 ? 5.656 -9.862 -9.749 1.00 90.06 99 ASN A C 1
ATOM 852 O O . ASN A 1 99 ? 6.748 -9.302 -9.764 1.00 90.06 99 ASN A O 1
ATOM 856 N N . VAL A 1 100 ? 4.591 -9.370 -10.393 1.00 93.88 100 VAL A N 1
ATOM 857 C CA . VAL A 1 100 ? 4.649 -8.117 -11.162 1.00 93.88 100 VAL A CA 1
ATOM 858 C C . VAL A 1 100 ? 4.891 -6.930 -10.231 1.00 93.88 100 VAL A C 1
ATOM 860 O O . VAL A 1 100 ? 5.748 -6.104 -10.522 1.00 93.88 100 VAL A O 1
ATOM 863 N N . ILE A 1 101 ? 4.187 -6.859 -9.096 1.00 93.62 101 ILE A N 1
ATOM 864 C CA . ILE A 1 101 ? 4.388 -5.794 -8.102 1.00 93.62 101 ILE A CA 1
ATOM 865 C C . ILE A 1 101 ? 5.798 -5.841 -7.512 1.00 93.62 101 ILE A C 1
ATOM 867 O O . ILE A 1 101 ? 6.454 -4.810 -7.435 1.00 93.62 101 ILE A O 1
ATOM 871 N N . HIS A 1 102 ? 6.285 -7.017 -7.123 1.00 91.19 102 HIS A N 1
ATOM 872 C CA . HIS A 1 102 ? 7.640 -7.187 -6.607 1.00 91.19 102 HIS A CA 1
ATOM 873 C C . HIS A 1 102 ? 8.655 -6.630 -7.601 1.00 91.19 102 HIS A C 1
ATOM 875 O O . HIS A 1 102 ? 9.472 -5.785 -7.251 1.00 91.19 102 HIS A O 1
ATOM 881 N N . LYS A 1 103 ? 8.538 -7.022 -8.874 1.00 93.38 103 LYS A N 1
ATOM 882 C CA . LYS A 1 103 ? 9.455 -6.555 -9.908 1.00 93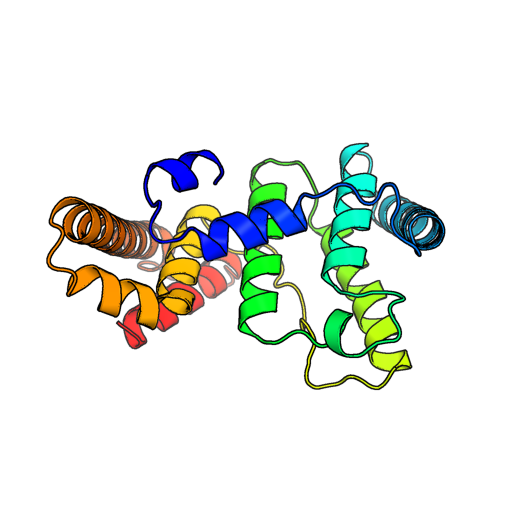.38 103 LYS A CA 1
ATOM 883 C C . LYS A 1 103 ? 9.311 -5.058 -10.202 1.00 93.38 103 LYS A C 1
ATOM 885 O O . LYS A 1 103 ? 10.308 -4.404 -10.487 1.00 93.38 103 LYS A O 1
ATOM 890 N N . CYS A 1 104 ? 8.111 -4.489 -10.081 1.00 95.12 104 CYS A N 1
ATOM 891 C CA . CYS A 1 104 ? 7.911 -3.039 -10.083 1.00 95.12 104 CYS A CA 1
ATOM 892 C C . CYS A 1 104 ? 8.723 -2.345 -8.978 1.00 95.12 104 CYS A C 1
ATOM 894 O O . CYS A 1 104 ? 9.369 -1.337 -9.257 1.00 95.12 104 CYS A O 1
ATOM 896 N N . PHE A 1 105 ? 8.706 -2.872 -7.751 1.00 94.38 105 PHE A N 1
ATOM 897 C CA . PHE A 1 105 ? 9.478 -2.306 -6.642 1.00 94.38 105 PHE A CA 1
ATOM 898 C C . PHE A 1 105 ? 10.986 -2.514 -6.806 1.00 94.38 105 PHE A C 1
ATOM 900 O O . PHE A 1 105 ? 11.727 -1.590 -6.500 1.00 94.38 105 PHE A O 1
ATOM 907 N N . ASP A 1 106 ? 11.442 -3.629 -7.388 1.00 92.94 106 ASP A N 1
ATOM 908 C CA . ASP A 1 106 ? 12.862 -3.806 -7.737 1.00 92.94 106 ASP A CA 1
ATOM 909 C C . ASP A 1 106 ? 13.340 -2.690 -8.687 1.00 92.94 106 ASP A C 1
ATOM 911 O O . ASP A 1 106 ? 14.333 -2.013 -8.421 1.00 92.94 106 ASP A O 1
ATOM 915 N N . MET A 1 107 ? 12.594 -2.446 -9.773 1.00 94.12 107 MET A N 1
ATOM 916 C CA . MET A 1 107 ? 12.931 -1.404 -10.756 1.00 94.12 107 MET A CA 1
ATOM 917 C C . MET A 1 107 ? 12.842 0.007 -10.158 1.00 94.12 107 MET A C 1
ATOM 919 O O . MET A 1 107 ? 13.675 0.871 -10.440 1.00 94.12 107 MET A O 1
ATOM 923 N N . TYR A 1 108 ? 11.832 0.254 -9.321 1.00 94.81 108 TYR A N 1
ATOM 924 C CA . TYR A 1 108 ? 11.708 1.497 -8.564 1.00 94.81 108 TYR A CA 1
ATOM 925 C C . TYR A 1 108 ? 12.905 1.711 -7.637 1.00 94.81 108 TYR A C 1
ATOM 927 O O . TYR A 1 108 ? 13.443 2.818 -7.555 1.00 94.81 108 TYR A O 1
ATOM 935 N N . ASP A 1 109 ? 13.344 0.652 -6.962 1.00 92.38 109 ASP A N 1
ATOM 936 C CA . ASP A 1 109 ? 14.418 0.728 -5.995 1.00 92.38 109 ASP A CA 1
ATOM 937 C C . ASP A 1 109 ? 15.759 1.035 -6.665 1.00 92.38 109 ASP A C 1
ATOM 939 O O . ASP A 1 109 ? 16.506 1.887 -6.173 1.00 92.38 109 ASP A O 1
ATOM 943 N N . GLU A 1 110 ? 16.024 0.412 -7.815 1.00 91.88 110 GLU A N 1
ATOM 944 C CA . GLU A 1 110 ? 17.155 0.733 -8.689 1.00 91.88 110 GLU A CA 1
ATOM 945 C C . GLU A 1 110 ? 17.135 2.210 -9.117 1.00 91.88 110 GLU A C 1
ATOM 947 O O . GLU A 1 110 ? 18.139 2.913 -8.966 1.00 91.88 110 GLU A O 1
ATOM 952 N N . HIS A 1 111 ? 15.981 2.714 -9.573 1.00 91.69 111 HIS A N 1
ATOM 953 C CA . HIS A 1 111 ? 15.818 4.117 -9.966 1.00 91.69 111 HIS A CA 1
ATOM 954 C C . HIS A 1 111 ? 16.107 5.079 -8.804 1.00 91.69 111 HIS A C 1
ATOM 956 O O . HIS A 1 111 ? 16.893 6.021 -8.939 1.00 91.69 111 HIS A O 1
ATOM 962 N N . MET A 1 112 ? 15.507 4.830 -7.638 1.00 91.31 112 MET A N 1
ATOM 963 C CA . MET A 1 112 ? 15.671 5.672 -6.452 1.00 91.31 112 MET A CA 1
ATOM 964 C C . MET A 1 112 ? 17.110 5.674 -5.924 1.00 91.31 112 MET A C 1
ATOM 966 O O . MET A 1 112 ? 17.597 6.708 -5.459 1.00 91.31 112 MET A O 1
ATOM 970 N N . ASN A 1 113 ? 17.814 4.544 -6.039 1.00 90.81 113 ASN A N 1
ATOM 971 C CA . ASN A 1 113 ? 19.240 4.459 -5.725 1.00 90.81 113 ASN A CA 1
ATOM 972 C C . ASN A 1 113 ? 20.079 5.300 -6.699 1.00 90.81 113 ASN A C 1
ATOM 974 O O . ASN A 1 113 ? 20.989 6.007 -6.262 1.00 90.81 113 ASN A O 1
ATOM 978 N N . GLY A 1 114 ? 19.743 5.280 -7.993 1.00 89.75 114 GLY A N 1
ATOM 979 C CA . GLY A 1 114 ? 20.403 6.091 -9.020 1.00 89.75 114 GLY A CA 1
ATOM 980 C C . GLY A 1 114 ? 20.331 7.596 -8.739 1.00 89.75 114 GLY A C 1
ATOM 981 O O . GLY A 1 114 ? 21.337 8.295 -8.863 1.00 89.75 114 GLY A O 1
ATOM 982 N N . ILE A 1 115 ? 19.177 8.086 -8.272 1.00 90.00 115 ILE A N 1
ATOM 983 C CA . ILE A 1 115 ? 18.988 9.501 -7.894 1.00 90.00 115 ILE A CA 1
ATOM 984 C C . ILE A 1 115 ? 19.369 9.811 -6.436 1.00 90.00 115 ILE A C 1
ATOM 986 O O . ILE A 1 115 ? 19.182 10.936 -5.976 1.00 90.00 115 ILE A O 1
ATOM 990 N N . LYS A 1 116 ? 19.917 8.832 -5.702 1.00 89.56 116 LYS A N 1
ATOM 991 C CA . LYS A 1 116 ? 20.363 8.954 -4.302 1.00 89.56 116 LYS A CA 1
ATOM 992 C C . LYS A 1 116 ? 19.269 9.420 -3.326 1.00 89.56 116 LYS A C 1
ATOM 994 O O . LYS A 1 116 ? 19.569 10.063 -2.320 1.00 89.56 116 LYS A O 1
ATOM 999 N N . ASN A 1 117 ? 18.005 9.078 -3.590 1.00 84.38 117 ASN A N 1
ATOM 1000 C CA . ASN A 1 117 ? 16.904 9.330 -2.661 1.00 84.38 117 ASN A CA 1
ATOM 1001 C C . ASN A 1 117 ? 16.740 8.134 -1.712 1.00 84.38 117 ASN A C 1
ATOM 1003 O O . ASN A 1 117 ? 16.116 7.130 -2.053 1.00 84.38 117 ASN A O 1
ATOM 1007 N N . PHE A 1 118 ? 17.315 8.246 -0.513 1.00 81.25 118 PHE A N 1
ATOM 1008 C CA . PHE A 1 118 ? 17.317 7.184 0.504 1.00 81.25 118 PHE A CA 1
ATOM 1009 C C . PHE A 1 118 ? 16.419 7.475 1.711 1.00 81.25 118 PHE A C 1
ATOM 1011 O O . PHE A 1 118 ? 16.575 6.840 2.750 1.00 81.25 118 PHE A O 1
ATOM 1018 N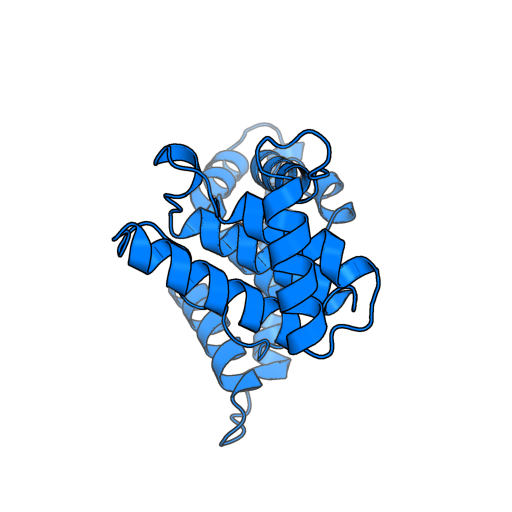 N . ILE A 1 119 ? 15.544 8.476 1.640 1.00 83.12 119 ILE A N 1
ATOM 1019 C CA . ILE A 1 119 ? 14.714 8.845 2.798 1.00 83.12 119 ILE A CA 1
ATOM 1020 C C . ILE A 1 119 ? 13.256 9.005 2.388 1.00 83.12 119 ILE A C 1
ATOM 1022 O O . ILE A 1 119 ? 12.372 8.476 3.056 1.00 83.12 119 ILE A O 1
ATOM 1026 N N . LYS A 1 120 ? 12.983 9.704 1.284 1.00 89.62 120 LYS A N 1
ATOM 1027 C CA . LYS A 1 120 ? 11.618 10.042 0.873 1.00 89.62 120 LYS A CA 1
ATOM 1028 C C . LYS A 1 120 ? 11.151 9.128 -0.251 1.00 89.62 120 LYS A C 1
ATOM 1030 O O . LYS A 1 120 ? 11.024 9.557 -1.394 1.00 89.62 120 LYS A O 1
ATOM 1035 N N . ARG A 1 121 ? 10.969 7.847 0.057 1.00 90.06 121 ARG A N 1
ATOM 1036 C CA . ARG A 1 121 ? 10.544 6.830 -0.910 1.00 90.06 121 ARG A CA 1
ATOM 1037 C C . ARG A 1 121 ? 9.742 5.722 -0.252 1.00 90.06 121 ARG A C 1
ATOM 1039 O O . ARG A 1 121 ? 9.829 5.507 0.957 1.00 90.06 121 ARG A O 1
ATOM 1046 N N . CYS A 1 122 ? 9.017 4.977 -1.075 1.00 89.69 122 CYS A N 1
ATOM 1047 C CA . CYS A 1 122 ? 8.260 3.818 -0.628 1.00 89.69 122 CYS A CA 1
ATOM 1048 C C . CYS A 1 122 ? 9.146 2.585 -0.572 1.00 89.69 122 CYS A C 1
ATOM 1050 O O . CYS A 1 122 ? 9.394 1.928 -1.575 1.00 89.69 122 CYS A O 1
ATOM 1052 N N . TYR A 1 123 ? 9.641 2.276 0.619 1.00 82.31 123 TYR A N 1
ATOM 1053 C CA . TYR A 1 123 ? 10.440 1.080 0.828 1.00 82.31 123 TYR A CA 1
ATOM 1054 C C . TYR A 1 123 ? 9.590 -0.172 0.806 1.00 82.31 123 TYR A C 1
ATOM 1056 O O . TYR A 1 123 ? 8.626 -0.248 1.566 1.00 82.31 123 TYR A O 1
ATOM 1064 N N . HIS A 1 124 ? 10.043 -1.148 0.015 1.00 70.00 124 HIS A N 1
ATOM 1065 C CA . HIS A 1 124 ? 9.678 -2.556 0.106 1.00 70.00 124 HIS A CA 1
ATOM 1066 C C . HIS A 1 124 ? 8.170 -2.789 0.258 1.00 70.00 124 HIS A C 1
ATOM 1068 O O . HIS A 1 124 ? 7.636 -2.802 1.368 1.00 70.00 124 HIS A O 1
ATOM 1074 N N . PHE A 1 125 ? 7.479 -3.032 -0.858 1.00 67.06 125 PHE A N 1
ATOM 1075 C CA . PHE A 1 125 ? 6.106 -3.523 -0.795 1.00 67.06 125 PHE A CA 1
ATOM 1076 C C . PHE A 1 125 ? 6.084 -4.856 -0.032 1.00 67.06 125 PHE A C 1
ATOM 1078 O O . PHE A 1 125 ? 6.661 -5.832 -0.527 1.00 67.06 125 PHE A O 1
ATOM 1085 N N . PRO A 1 126 ? 5.449 -4.920 1.155 1.00 63.25 126 PRO A N 1
ATOM 1086 C CA . PRO A 1 126 ? 5.423 -6.144 1.934 1.00 63.25 126 PRO A CA 1
ATOM 1087 C C . PRO A 1 126 ? 4.791 -7.239 1.083 1.00 63.25 126 PRO A C 1
ATOM 1089 O O . PRO A 1 126 ? 3.727 -7.031 0.491 1.00 63.25 126 PRO A O 1
ATOM 1092 N N . SER A 1 127 ? 5.444 -8.402 0.996 1.00 53.84 127 SER A N 1
ATOM 1093 C CA . SER A 1 127 ? 4.826 -9.539 0.322 1.00 53.84 127 SER A CA 1
ATOM 1094 C C . SER A 1 127 ? 3.454 -9.799 0.930 1.00 53.84 127 SER A C 1
ATOM 1096 O O . SER A 1 127 ? 3.246 -9.588 2.127 1.00 53.84 127 SER A O 1
ATOM 1098 N N . TYR A 1 128 ? 2.508 -10.169 0.064 1.00 59.94 128 TYR A N 1
ATOM 1099 C CA . TYR A 1 128 ? 1.082 -10.347 0.331 1.00 59.94 128 TYR A CA 1
ATOM 1100 C C . TYR A 1 128 ? 0.831 -11.512 1.286 1.00 59.94 128 TYR A C 1
ATOM 1102 O O . TYR A 1 128 ? 0.217 -12.523 0.951 1.00 59.94 128 TYR A O 1
ATOM 1110 N N . ASN A 1 129 ? 1.324 -11.365 2.500 1.00 71.56 129 ASN A N 1
ATOM 1111 C CA . ASN A 1 129 ? 1.197 -12.324 3.556 1.00 71.56 129 ASN A CA 1
ATOM 1112 C C . ASN A 1 129 ? 0.393 -11.667 4.673 1.00 71.56 129 ASN A C 1
ATOM 1114 O O . ASN A 1 129 ? 0.821 -11.629 5.812 1.00 71.56 129 ASN A O 1
ATOM 1118 N N . ILE A 1 130 ? -0.787 -11.132 4.345 1.00 81.25 130 ILE A N 1
ATOM 1119 C CA . ILE A 1 130 ? -1.791 -10.738 5.340 1.00 81.25 130 ILE A CA 1
ATOM 1120 C C . ILE A 1 130 ? -3.163 -11.316 4.985 1.00 81.25 130 ILE A C 1
ATOM 1122 O O . ILE A 1 130 ? -3.494 -11.498 3.810 1.00 81.25 130 ILE A O 1
ATOM 1126 N N . TYR A 1 131 ? -3.956 -11.659 5.995 1.00 86.38 131 TYR A N 1
ATOM 1127 C CA . TYR A 1 131 ? -5.351 -12.055 5.824 1.00 86.38 131 TYR A CA 1
ATOM 1128 C C . TYR A 1 131 ? -6.229 -10.822 5.617 1.00 86.38 131 TYR A C 1
ATOM 1130 O O . TYR A 1 131 ? -5.968 -9.771 6.191 1.00 86.38 131 TYR A O 1
ATOM 1138 N N . GLU A 1 132 ? -7.260 -10.964 4.782 1.00 86.62 132 GLU A N 1
ATOM 1139 C CA . GLU A 1 132 ? -8.286 -9.941 4.529 1.00 86.62 132 GLU A CA 1
ATOM 1140 C C . GLU A 1 132 ? -7.747 -8.505 4.330 1.00 86.62 132 GLU A C 1
ATOM 1142 O O . GLU A 1 132 ? -8.124 -7.580 5.049 1.00 86.62 132 GLU A O 1
ATOM 1147 N N . PRO A 1 133 ? -6.879 -8.271 3.335 1.00 80.19 133 PRO A N 1
ATOM 1148 C CA . PRO A 1 133 ? -6.170 -7.002 3.179 1.00 80.19 133 PRO A CA 1
ATOM 1149 C C . PRO A 1 133 ? -7.084 -5.777 3.037 1.00 80.19 133 PRO A C 1
ATOM 1151 O O . PRO A 1 133 ? -6.719 -4.712 3.512 1.00 80.19 133 PRO A O 1
ATOM 1154 N N . ILE A 1 134 ? -8.290 -5.918 2.468 1.00 80.81 134 ILE A N 1
ATOM 1155 C CA . ILE A 1 134 ? -9.275 -4.819 2.399 1.00 80.81 134 ILE A CA 1
ATOM 1156 C C . ILE A 1 134 ? -9.687 -4.353 3.801 1.00 80.81 134 ILE A C 1
ATOM 1158 O O . ILE A 1 134 ? -9.797 -3.153 4.049 1.00 80.81 134 ILE A O 1
ATOM 1162 N N . LYS A 1 135 ? -9.907 -5.293 4.727 1.00 88.38 135 LYS A N 1
ATOM 1163 C CA . LYS A 1 135 ? -10.247 -4.976 6.116 1.00 88.38 135 LYS A CA 1
ATOM 1164 C C . LYS A 1 135 ? -9.087 -4.262 6.806 1.00 88.38 135 LYS A C 1
ATOM 1166 O O . LYS A 1 135 ? -9.298 -3.253 7.468 1.00 88.38 135 LYS A O 1
ATOM 1171 N N . ILE A 1 136 ? -7.857 -4.717 6.573 1.00 86.56 136 ILE A N 1
ATOM 1172 C CA . ILE A 1 136 ? -6.660 -4.036 7.078 1.00 86.56 136 ILE A CA 1
ATOM 1173 C C . ILE A 1 136 ? -6.520 -2.626 6.485 1.00 86.56 136 ILE A C 1
ATOM 1175 O O . ILE A 1 136 ? -6.223 -1.691 7.219 1.00 86.56 136 ILE A O 1
ATOM 1179 N N . THR A 1 137 ? -6.793 -2.440 5.192 1.00 82.56 137 THR A N 1
ATOM 1180 C CA . THR A 1 137 ? -6.787 -1.119 4.549 1.00 82.56 137 THR A CA 1
ATOM 1181 C C . THR A 1 137 ? -7.761 -0.150 5.221 1.00 82.56 137 THR A C 1
ATOM 1183 O O . THR A 1 137 ? -7.422 1.018 5.383 1.00 82.56 137 THR A O 1
ATOM 1186 N N . LEU A 1 138 ? -8.935 -0.607 5.668 1.00 87.50 138 LEU A N 1
ATOM 1187 C CA . LEU A 1 138 ? -9.860 0.230 6.444 1.00 87.50 138 LEU A CA 1
ATOM 1188 C C . LEU A 1 138 ? -9.250 0.674 7.784 1.00 87.50 138 LEU A C 1
ATOM 1190 O O . LEU A 1 138 ? -9.359 1.841 8.154 1.00 87.50 138 LEU A O 1
ATOM 1194 N N . LEU A 1 139 ? -8.545 -0.217 8.483 1.00 90.56 139 LEU A N 1
ATOM 1195 C CA . LEU A 1 139 ? -7.822 0.149 9.708 1.00 90.56 139 LEU A CA 1
ATOM 1196 C C . LEU A 1 139 ? -6.673 1.134 9.428 1.00 90.56 139 LEU A C 1
ATOM 1198 O O . LEU A 1 139 ? -6.480 2.085 10.180 1.00 90.56 139 LEU A O 1
ATOM 1202 N N . ASP A 1 140 ? -5.952 0.965 8.318 1.00 84.75 140 ASP A N 1
ATOM 1203 C CA . ASP A 1 140 ? -4.881 1.883 7.910 1.00 84.75 140 ASP A CA 1
ATOM 1204 C C . ASP A 1 140 ? -5.409 3.279 7.551 1.00 84.75 140 ASP A C 1
ATOM 1206 O O . ASP A 1 140 ? -4.772 4.288 7.849 1.00 84.75 140 ASP A O 1
ATOM 1210 N N . ILE A 1 141 ? -6.578 3.354 6.907 1.00 85.94 141 ILE A N 1
ATOM 1211 C CA . ILE A 1 141 ? -7.252 4.628 6.629 1.00 85.94 141 ILE A CA 1
ATOM 1212 C C . ILE A 1 141 ? -7.659 5.288 7.946 1.00 85.94 141 ILE A C 1
ATOM 1214 O O . ILE A 1 141 ? -7.459 6.489 8.100 1.00 85.94 141 ILE A O 1
ATOM 1218 N N . PHE A 1 142 ? -8.193 4.523 8.905 1.00 90.25 142 PHE A N 1
ATOM 1219 C CA . PHE A 1 142 ? -8.498 5.055 10.233 1.00 90.25 142 PHE A CA 1
ATOM 1220 C C . PHE A 1 142 ? -7.250 5.664 10.885 1.00 90.25 142 PHE A C 1
ATOM 1222 O O . PHE A 1 142 ? -7.297 6.801 11.350 1.00 90.25 142 PHE A O 1
ATOM 1229 N N . ASP A 1 143 ? -6.126 4.948 10.856 1.00 88.50 143 ASP A N 1
ATOM 1230 C CA . ASP A 1 143 ? -4.863 5.420 11.421 1.00 88.50 143 ASP A CA 1
ATOM 1231 C C . ASP A 1 143 ? -4.399 6.732 10.763 1.00 88.50 143 ASP A C 1
ATOM 1233 O O . ASP A 1 143 ? -4.241 7.756 11.429 1.00 88.50 143 ASP A O 1
ATOM 1237 N N . ASN A 1 144 ? -4.304 6.742 9.431 1.00 84.38 144 ASN A N 1
ATOM 1238 C CA . ASN A 1 144 ? -3.825 7.895 8.664 1.00 84.38 144 ASN A CA 1
ATOM 1239 C C . ASN A 1 144 ? -4.739 9.126 8.772 1.00 84.38 144 ASN A C 1
ATOM 1241 O O . ASN A 1 144 ? -4.261 10.258 8.726 1.00 84.38 144 ASN A O 1
ATOM 1245 N N . TYR A 1 145 ? -6.051 8.921 8.906 1.00 87.31 145 TYR A N 1
ATOM 1246 C CA . TYR A 1 145 ? -7.042 9.997 8.978 1.00 87.31 145 TYR A CA 1
ATOM 1247 C C . TYR A 1 145 ? -7.549 10.260 10.394 1.00 87.31 145 TYR A C 1
ATOM 1249 O O . TYR A 1 145 ? -8.536 10.976 10.558 1.00 87.31 145 TYR A O 1
ATOM 1257 N N . THR A 1 146 ? -6.873 9.761 11.431 1.00 90.31 146 THR A N 1
ATOM 1258 C CA . THR A 1 146 ? -7.263 9.994 12.829 1.00 90.31 146 THR A CA 1
ATOM 1259 C C . THR A 1 146 ? -7.493 11.476 13.163 1.00 90.31 146 THR A C 1
ATOM 1261 O O . THR A 1 146 ? -8.502 11.771 13.808 1.00 90.31 146 THR A O 1
ATOM 1264 N N . PRO A 1 147 ? -6.646 12.438 12.732 1.00 88.88 147 PRO A N 1
ATOM 1265 C CA . PRO A 1 147 ? -6.915 13.859 12.964 1.00 88.88 147 PRO A CA 1
ATOM 1266 C C . PRO A 1 147 ? -8.249 14.319 12.360 1.00 88.88 147 PRO A C 1
ATOM 1268 O O . PRO A 1 147 ? -9.050 14.954 13.045 1.00 88.88 147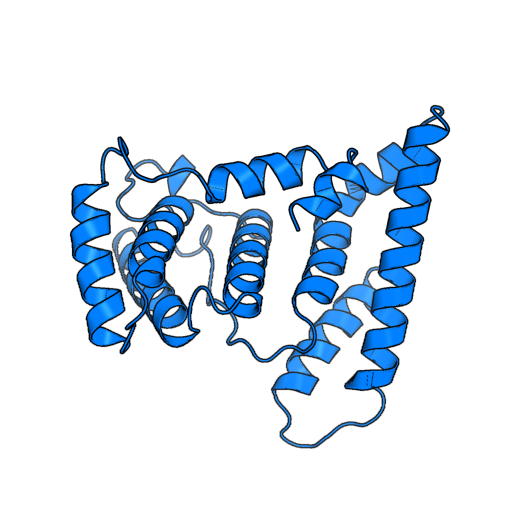 PRO A O 1
ATOM 1271 N N . THR A 1 148 ? -8.527 13.933 11.112 1.00 88.38 148 THR A N 1
ATOM 1272 C CA . THR A 1 148 ? -9.788 14.239 10.424 1.00 88.38 148 THR A CA 1
ATOM 1273 C C . THR A 1 148 ? -10.970 13.562 11.113 1.00 88.38 148 THR A C 1
ATOM 1275 O O . THR A 1 148 ? -11.983 14.204 11.360 1.00 88.38 148 THR A O 1
ATOM 1278 N N . ILE A 1 149 ? -10.843 12.290 11.490 1.00 88.50 149 ILE A N 1
ATOM 1279 C CA . ILE A 1 149 ? -11.881 11.535 12.206 1.00 88.50 149 ILE A CA 1
ATOM 1280 C C . ILE A 1 149 ? -12.235 12.232 13.524 1.00 88.50 149 ILE A C 1
ATOM 1282 O O . ILE A 1 149 ? -13.415 12.453 13.794 1.00 88.50 149 ILE A O 1
ATOM 1286 N N . LYS A 1 150 ? -11.232 12.649 14.311 1.00 89.25 150 LYS A N 1
ATOM 1287 C CA . LYS A 1 150 ? -11.432 13.396 15.566 1.00 89.25 150 LYS A CA 1
ATOM 1288 C C . LYS A 1 150 ? -12.174 14.712 15.340 1.00 89.25 150 LYS A C 1
ATOM 1290 O O . LYS A 1 150 ? -13.143 14.987 16.041 1.00 89.25 150 LYS A O 1
ATOM 1295 N N . GLU A 1 151 ? -11.769 15.494 14.341 1.00 89.12 151 GLU A N 1
ATOM 1296 C CA . GLU A 1 151 ? -12.455 16.739 13.978 1.00 89.12 151 GLU A CA 1
ATOM 1297 C C . GLU A 1 151 ? -13.921 16.482 13.585 1.00 89.12 151 GLU A C 1
ATOM 1299 O O . GLU A 1 151 ? -14.829 17.156 14.071 1.00 89.12 151 GLU A O 1
ATOM 1304 N N . LYS A 1 152 ? -14.175 15.475 12.738 1.00 87.00 152 LYS A N 1
ATOM 1305 C CA . LYS A 1 152 ? -15.527 15.154 12.253 1.00 87.00 152 LYS A CA 1
ATOM 1306 C C . LYS A 1 152 ? -16.428 14.559 13.333 1.00 87.00 152 LYS A C 1
ATOM 1308 O O . LYS A 1 152 ? -17.630 14.803 13.298 1.00 87.00 152 LYS A O 1
ATOM 1313 N N . LEU A 1 153 ? -15.875 13.842 14.311 1.00 85.94 153 LEU A N 1
ATOM 1314 C CA . LEU A 1 153 ? -16.617 13.394 15.494 1.00 85.94 153 LEU A CA 1
ATOM 1315 C C . LEU A 1 153 ? -17.132 14.560 16.340 1.00 85.94 153 LEU A C 1
ATOM 1317 O O . LEU A 1 153 ? -18.234 14.484 16.872 1.00 85.94 153 LEU A O 1
ATOM 1321 N N . MET A 1 154 ? -16.343 15.630 16.460 1.00 84.50 154 MET A N 1
ATOM 1322 C CA . MET A 1 154 ? -16.709 16.833 17.215 1.00 84.50 154 MET A CA 1
ATOM 1323 C C . MET A 1 154 ? -17.618 17.786 16.421 1.00 84.50 154 MET A C 1
ATOM 1325 O O . MET A 1 154 ? -17.987 18.850 16.920 1.00 8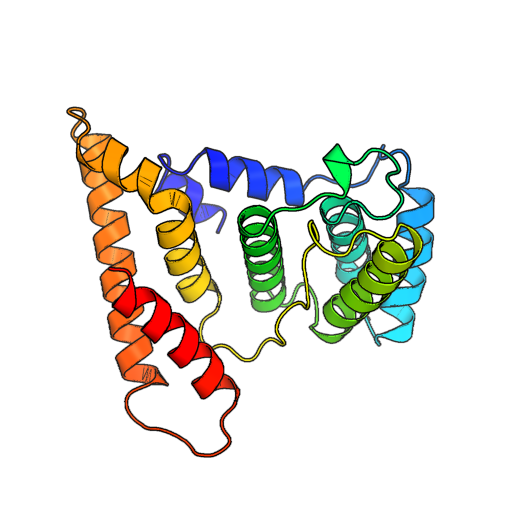4.50 154 MET A O 1
ATOM 1329 N N . ASN A 1 155 ? -17.973 17.432 15.183 1.00 79.12 155 ASN A N 1
ATOM 1330 C CA . ASN A 1 155 ? -18.795 18.267 14.323 1.00 79.12 155 ASN A CA 1
ATOM 1331 C C . ASN A 1 155 ? -20.254 18.301 14.811 1.00 79.12 155 ASN A C 1
ATOM 1333 O O . ASN A 1 155 ? -20.845 17.270 15.126 1.00 79.12 155 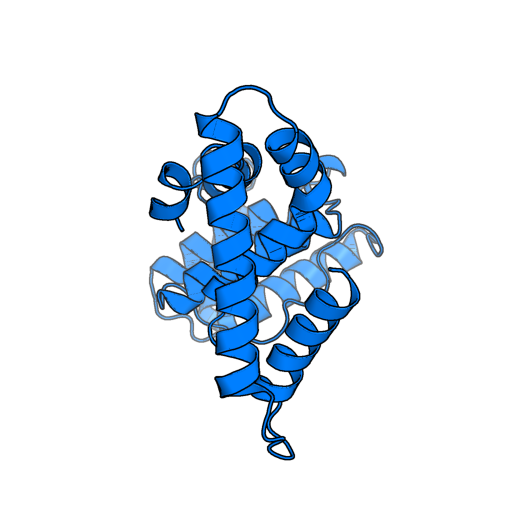ASN A O 1
ATOM 1337 N N . GLN A 1 156 ? -20.848 19.497 14.833 1.00 75.06 156 GLN A N 1
ATOM 1338 C CA . GLN A 1 156 ? -22.236 19.704 15.260 1.00 75.06 156 GLN A CA 1
ATOM 1339 C C . GLN A 1 156 ? -23.266 19.206 14.229 1.00 75.06 156 GLN A C 1
ATOM 1341 O O . GLN A 1 156 ? -24.430 19.011 14.571 1.00 75.06 156 GLN A O 1
ATOM 1346 N N . HIS A 1 157 ? -22.861 18.975 12.976 1.00 81.38 157 HIS A N 1
ATOM 1347 C CA . HIS A 1 157 ? -23.715 18.359 11.965 1.00 81.38 157 HIS A CA 1
ATOM 1348 C C . HIS A 1 157 ? -23.858 16.855 12.225 1.00 81.38 157 HIS A C 1
ATOM 1350 O O . HIS A 1 157 ? -22.965 16.063 11.916 1.00 81.38 157 HIS A O 1
ATOM 1356 N N . GLU A 1 158 ? -25.028 16.465 12.734 1.00 77.75 158 GLU A N 1
ATOM 1357 C CA . GLU A 1 158 ? -25.363 15.094 13.137 1.00 77.75 158 GLU A CA 1
ATOM 1358 C C . GLU A 1 158 ? -25.105 14.046 12.042 1.00 77.75 158 GLU A C 1
ATOM 1360 O O . GLU A 1 158 ? -24.643 12.945 12.330 1.00 77.75 158 GLU A O 1
ATOM 1365 N N . SER A 1 159 ? -25.344 14.367 10.767 1.00 78.44 159 SER A N 1
ATOM 1366 C CA . SER A 1 159 ? -25.118 13.430 9.657 1.00 78.44 159 SER A CA 1
ATOM 1367 C C . SER A 1 159 ? -23.639 13.065 9.473 1.00 78.44 159 SER A C 1
ATOM 1369 O O . SER A 1 159 ? -23.308 11.902 9.216 1.00 78.44 159 SER A O 1
ATOM 1371 N N . ILE A 1 160 ? -22.738 14.035 9.645 1.00 75.81 160 ILE A N 1
ATOM 1372 C CA . ILE A 1 160 ? -21.287 13.845 9.543 1.00 75.81 160 ILE A CA 1
ATOM 1373 C C . ILE A 1 160 ? -20.781 13.091 10.772 1.00 75.81 160 ILE A C 1
ATOM 1375 O O . ILE A 1 160 ? -20.060 12.102 10.634 1.00 75.81 160 ILE A O 1
ATOM 1379 N N . SER A 1 161 ? -21.191 13.505 11.973 1.00 79.81 161 SER A N 1
ATOM 1380 C CA . SER A 1 161 ? -20.760 12.841 13.205 1.00 79.81 161 SER A CA 1
ATOM 1381 C C . SER A 1 161 ? -21.292 11.405 13.292 1.00 79.81 161 SER A C 1
ATOM 1383 O O . SER A 1 161 ? -20.536 10.503 13.645 1.00 79.81 161 SER A O 1
ATOM 1385 N N . THR A 1 162 ? -22.527 11.143 12.850 1.00 85.44 162 THR A N 1
ATOM 1386 C CA . THR A 1 162 ? -23.115 9.790 12.796 1.00 85.44 162 THR A CA 1
ATOM 1387 C C . THR A 1 162 ? -22.406 8.885 11.788 1.00 85.44 162 THR A C 1
ATOM 1389 O O . THR A 1 162 ? -22.136 7.720 12.084 1.00 85.44 162 THR A O 1
ATOM 1392 N N . THR A 1 163 ? -22.102 9.376 10.580 1.00 86.56 163 THR A N 1
ATOM 1393 C CA . THR A 1 163 ? -21.360 8.575 9.582 1.00 86.56 163 THR A CA 1
ATOM 1394 C C . THR A 1 163 ? -19.934 8.288 10.042 1.00 86.56 163 THR A C 1
ATOM 1396 O O . THR A 1 163 ? -19.459 7.166 9.865 1.00 86.56 163 THR A O 1
ATOM 1399 N N . CYS A 1 164 ? -19.291 9.248 10.711 1.00 87.00 164 CYS A N 1
ATOM 1400 C CA . CYS A 1 164 ? -17.997 9.051 11.354 1.00 87.00 164 CYS A CA 1
ATOM 1401 C C . CYS A 1 164 ? -18.074 7.984 12.461 1.00 87.00 164 CYS A C 1
ATOM 1403 O O . CYS A 1 164 ? -17.332 7.010 12.416 1.00 87.00 164 CYS A O 1
ATOM 1405 N N . GLN A 1 165 ? -19.029 8.072 13.394 1.0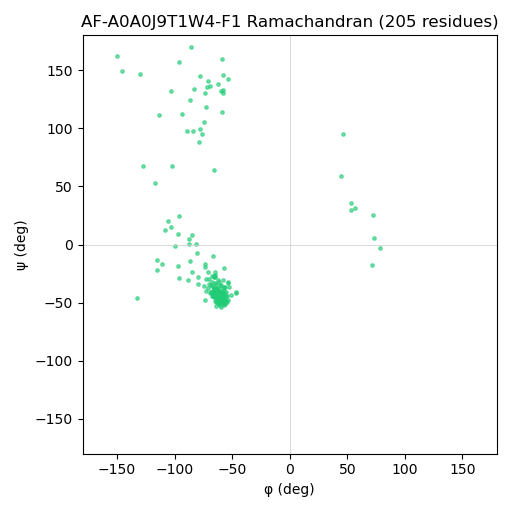0 88.06 165 GLN A N 1
ATOM 1406 C CA . GLN A 1 165 ? -19.222 7.057 14.443 1.00 88.06 165 GLN A CA 1
ATOM 1407 C C . GLN A 1 165 ? -19.437 5.649 13.869 1.00 88.06 165 GLN A C 1
ATOM 1409 O O . GLN A 1 165 ? -18.837 4.691 14.353 1.00 88.06 165 GLN A O 1
ATOM 1414 N N . LYS A 1 166 ? -20.240 5.518 12.803 1.00 90.19 166 LYS A N 1
ATOM 1415 C CA . LYS A 1 166 ? -20.442 4.235 12.107 1.00 90.19 166 LYS A CA 1
ATOM 1416 C C . LYS A 1 166 ? -19.133 3.661 11.568 1.00 90.19 166 LYS A C 1
ATOM 1418 O O . LYS A 1 166 ? -18.900 2.469 11.749 1.00 90.19 166 LYS A O 1
ATOM 1423 N N . TYR A 1 167 ? -18.290 4.498 10.962 1.00 91.25 167 TYR A N 1
ATOM 1424 C CA . TYR A 1 167 ? -16.968 4.091 10.486 1.00 91.25 167 TYR A CA 1
ATOM 1425 C C . TYR A 1 167 ? -16.095 3.553 11.624 1.00 91.25 167 TYR A C 1
ATOM 1427 O O . TYR A 1 167 ? -15.533 2.470 11.510 1.00 91.25 167 TYR A O 1
ATOM 1435 N N . ILE A 1 168 ? -16.047 4.259 12.758 1.00 92.19 168 ILE A N 1
ATOM 1436 C CA . ILE A 1 168 ? -15.273 3.828 13.932 1.00 92.19 168 ILE A CA 1
ATOM 1437 C C . ILE A 1 168 ? -15.773 2.480 14.452 1.00 92.19 168 ILE A C 1
ATOM 1439 O O . ILE A 1 168 ? -14.975 1.576 14.690 1.00 92.19 168 ILE A O 1
ATOM 1443 N N . CYS A 1 169 ? -17.090 2.313 14.588 1.00 92.56 169 CYS A N 1
ATOM 1444 C CA . CYS A 1 169 ? -17.671 1.038 14.998 1.00 92.56 169 CYS A CA 1
ATOM 1445 C C . CYS A 1 169 ? -17.351 -0.092 14.010 1.00 92.56 169 CYS A C 1
ATOM 1447 O O . CYS A 1 169 ? -17.174 -1.230 14.438 1.00 92.56 169 CYS A O 1
ATOM 1449 N N . GLU A 1 170 ? -17.285 0.190 12.706 1.00 93.19 170 GLU A N 1
ATOM 1450 C CA . GLU A 1 170 ? -16.861 -0.796 11.710 1.00 93.19 170 GLU A CA 1
ATOM 1451 C C . GLU A 1 170 ? -15.383 -1.165 11.878 1.00 93.19 170 GLU A C 1
ATOM 1453 O O . GLU A 1 170 ? -15.067 -2.351 11.887 1.00 93.19 170 GLU A O 1
ATOM 1458 N N . CYS A 1 171 ? -14.491 -0.194 12.098 1.00 93.81 171 CYS A N 1
ATOM 1459 C CA . CYS A 1 171 ? -13.077 -0.462 12.374 1.00 93.81 171 CYS A CA 1
ATOM 1460 C C . CYS A 1 171 ? -12.886 -1.340 13.621 1.00 93.81 171 CYS A C 1
ATOM 1462 O O . CYS A 1 171 ? -12.123 -2.301 13.570 1.00 93.81 171 CYS A O 1
ATOM 1464 N N . VAL A 1 172 ? -13.611 -1.069 14.714 1.00 95.00 172 VAL A N 1
ATOM 1465 C CA . VAL A 1 172 ? -13.555 -1.896 15.936 1.00 95.00 172 VAL A CA 1
ATOM 1466 C C . VAL A 1 172 ? -14.013 -3.327 15.651 1.00 95.00 172 VAL A C 1
ATOM 1468 O O . VAL A 1 172 ? -13.304 -4.271 15.982 1.00 95.00 172 VAL A O 1
ATOM 1471 N N . LYS A 1 173 ? -15.149 -3.497 14.961 1.00 96.06 173 LYS A N 1
ATOM 1472 C CA . LYS A 1 173 ? -15.649 -4.827 14.574 1.00 96.06 173 LYS A CA 1
ATOM 1473 C C . LYS A 1 173 ? -14.658 -5.579 13.692 1.00 96.06 173 LYS A C 1
ATOM 1475 O O . LYS A 1 173 ? -14.404 -6.752 13.925 1.00 96.06 173 LYS A O 1
ATOM 1480 N N . ILE A 1 174 ? -14.077 -4.899 12.703 1.00 95.81 174 ILE A N 1
ATOM 1481 C CA . ILE A 1 174 ? -13.049 -5.472 11.832 1.00 95.81 174 ILE A CA 1
ATOM 1482 C C . ILE A 1 174 ? -11.857 -5.956 12.656 1.00 95.81 174 ILE A C 1
ATOM 1484 O O . ILE A 1 174 ? -11.404 -7.082 12.454 1.00 95.81 174 ILE A O 1
ATOM 1488 N N . TYR A 1 175 ? -11.347 -5.118 13.560 1.00 96.31 175 TYR A N 1
ATOM 1489 C CA . TYR A 1 175 ? -10.229 -5.480 14.421 1.00 96.31 175 TYR A CA 1
ATOM 1490 C C . TYR A 1 175 ? -10.560 -6.725 15.254 1.00 96.31 175 TYR A C 1
ATOM 1492 O O . TYR A 1 175 ? -9.789 -7.687 15.227 1.00 96.31 175 TYR A O 1
ATOM 1500 N N . ASP A 1 176 ? -11.711 -6.733 15.931 1.00 96.19 176 ASP A N 1
ATOM 1501 C CA . ASP A 1 176 ? -12.132 -7.844 16.784 1.00 96.19 176 ASP A CA 1
ATOM 1502 C C . ASP A 1 176 ? -12.272 -9.136 15.973 1.00 96.19 176 ASP A C 1
ATOM 1504 O O . ASP A 1 176 ? -11.637 -10.138 16.302 1.00 96.19 176 ASP A O 1
ATOM 1508 N N . ASP A 1 177 ? -13.017 -9.104 14.866 1.00 96.44 177 ASP A N 1
ATOM 1509 C CA . ASP A 1 177 ? -13.230 -10.263 13.996 1.00 96.44 177 ASP A CA 1
ATOM 1510 C C . ASP A 1 177 ? -11.902 -10.831 13.483 1.00 96.44 177 ASP A C 1
ATOM 1512 O O . ASP A 1 177 ? -11.659 -12.040 13.531 1.00 96.44 177 ASP A O 1
ATOM 1516 N N . MET A 1 178 ? -11.011 -9.965 12.995 1.00 95.19 178 MET A N 1
ATOM 1517 C CA . MET A 1 178 ? -9.723 -10.399 12.466 1.00 95.19 178 MET A CA 1
ATOM 1518 C C . MET A 1 178 ? -8.803 -10.943 13.560 1.00 95.19 178 MET A C 1
ATOM 1520 O O . MET A 1 178 ? -8.142 -11.960 13.349 1.00 95.19 178 MET A O 1
ATOM 1524 N N . HIS A 1 179 ? -8.764 -10.309 14.732 1.00 95.62 179 HIS A N 1
ATOM 1525 C CA . HIS A 1 179 ? -7.966 -10.786 15.857 1.00 95.62 179 HIS A CA 1
ATOM 1526 C C . HIS A 1 179 ? -8.461 -12.157 16.345 1.00 95.62 179 HIS A C 1
ATOM 1528 O O . HIS A 1 179 ? -7.651 -13.057 16.579 1.00 95.62 179 HIS A O 1
ATOM 1534 N N . GLN A 1 180 ? -9.781 -12.349 16.445 1.00 95.44 180 GLN A N 1
ATOM 1535 C CA . GLN A 1 180 ? -10.390 -13.627 16.825 1.00 95.44 180 GLN A CA 1
ATOM 1536 C C . GLN A 1 180 ? -10.064 -14.738 15.819 1.00 95.44 180 GLN A C 1
ATOM 1538 O O . GLN A 1 180 ? -9.621 -15.820 16.208 1.00 95.44 180 GLN A O 1
ATOM 1543 N N . ASN A 1 181 ? -10.227 -14.455 14.525 1.00 94.88 181 ASN A N 1
ATOM 1544 C CA . ASN A 1 181 ? -10.052 -15.448 13.466 1.00 94.88 181 ASN A CA 1
ATOM 1545 C C . ASN A 1 181 ? -8.586 -15.794 13.198 1.00 94.88 181 ASN A C 1
ATOM 1547 O O . ASN A 1 181 ? -8.279 -16.941 12.874 1.00 94.88 181 ASN A O 1
ATOM 1551 N N . TYR A 1 182 ? -7.686 -14.815 13.312 1.00 94.00 182 TYR A N 1
ATOM 1552 C CA . TYR A 1 182 ? -6.310 -14.970 12.848 1.00 94.00 182 TYR A CA 1
ATOM 1553 C C . TYR A 1 182 ? -5.265 -14.915 13.956 1.00 94.00 182 TYR A C 1
ATOM 1555 O O . TYR A 1 182 ? -4.192 -15.455 13.740 1.00 94.00 182 TYR A O 1
ATOM 1563 N N . CYS A 1 183 ? -5.517 -14.323 15.127 1.00 94.19 183 CYS A N 1
ATOM 1564 C CA . CYS A 1 183 ? -4.442 -14.019 16.088 1.00 94.19 183 CYS A CA 1
ATOM 1565 C C . CYS A 1 183 ? -4.513 -14.759 17.423 1.00 94.19 183 CYS A C 1
ATOM 1567 O O . CYS A 1 183 ? -3.511 -14.806 18.136 1.00 94.19 183 CYS A O 1
ATOM 1569 N N . LEU A 1 184 ? -5.642 -15.394 17.753 1.00 91.31 184 LEU A N 1
ATOM 1570 C CA . LEU A 1 184 ? -5.774 -16.134 19.014 1.00 91.31 184 LEU A CA 1
ATOM 1571 C C . LEU A 1 184 ? -4.892 -17.381 19.104 1.00 91.31 184 LEU A C 1
ATOM 1573 O O . LEU A 1 184 ? -4.418 -17.728 20.185 1.00 91.31 184 LEU A O 1
ATOM 1577 N N . LYS A 1 185 ? -4.692 -18.079 17.986 1.00 86.50 185 LYS A N 1
ATOM 1578 C CA . LYS A 1 185 ? -3.892 -19.305 17.930 1.00 86.50 185 LYS A CA 1
ATOM 1579 C C . LYS A 1 185 ? -2.658 -19.038 17.097 1.00 86.50 185 LYS A C 1
ATOM 1581 O O . LYS A 1 185 ? -2.783 -18.853 15.897 1.00 86.50 185 LYS A O 1
ATOM 1586 N N . LYS A 1 186 ? -1.481 -19.027 17.718 1.00 78.94 186 LYS A N 1
ATOM 1587 C CA . LYS A 1 186 ? -0.221 -18.904 16.980 1.00 78.94 186 LYS A CA 1
ATOM 1588 C C . LYS A 1 186 ? 0.071 -20.216 16.259 1.00 78.94 186 LYS A C 1
ATOM 1590 O O . LYS A 1 186 ? 0.249 -21.245 16.903 1.00 78.94 186 LYS A O 1
ATOM 1595 N N . GLU A 1 187 ? 0.136 -20.156 14.941 1.00 81.75 187 GLU A N 1
ATOM 1596 C CA . GLU A 1 187 ? 0.661 -21.210 14.088 1.00 81.75 187 GLU A CA 1
ATOM 1597 C C . GLU A 1 187 ? 2.138 -20.911 13.837 1.00 81.75 187 GLU A C 1
ATOM 1599 O O . GLU A 1 187 ? 2.504 -19.912 13.211 1.00 81.75 187 GLU A O 1
ATOM 1604 N N . GLU A 1 188 ? 3.009 -21.753 14.385 1.00 79.94 188 GLU A N 1
ATOM 1605 C CA . GLU A 1 188 ? 4.448 -21.594 14.220 1.00 79.94 188 GLU A CA 1
ATOM 1606 C C . GLU A 1 188 ? 4.826 -21.649 12.731 1.00 79.94 188 GLU A C 1
ATOM 1608 O O . GLU A 1 188 ? 4.361 -22.507 11.984 1.00 79.94 188 GLU A O 1
ATOM 1613 N N . GLY A 1 189 ? 5.632 -20.687 12.276 1.00 79.12 189 GLY A N 1
ATOM 1614 C CA . GLY A 1 189 ? 6.031 -20.574 10.870 1.00 79.12 189 GLY A CA 1
ATOM 1615 C C . GLY A 1 189 ? 4.986 -19.956 9.930 1.00 79.12 189 GLY A C 1
ATOM 1616 O O . GLY A 1 189 ? 5.309 -19.720 8.766 1.00 79.12 189 GLY A O 1
ATOM 1617 N N . ASN A 1 190 ? 3.775 -19.618 10.396 1.00 87.69 190 ASN A N 1
ATOM 1618 C CA . ASN A 1 190 ? 2.783 -18.936 9.560 1.00 87.69 190 ASN A CA 1
ATOM 1619 C C . ASN A 1 190 ? 3.096 -17.431 9.450 1.00 87.69 190 ASN A C 1
ATOM 1621 O O . ASN A 1 190 ? 2.618 -16.595 10.220 1.00 87.69 190 ASN A O 1
ATOM 1625 N N . GLU A 1 191 ? 3.917 -17.068 8.466 1.00 84.88 191 GLU A N 1
ATOM 1626 C CA . GLU A 1 191 ? 4.293 -15.674 8.215 1.00 84.88 191 GLU A CA 1
ATOM 1627 C C . GLU A 1 191 ? 3.076 -14.796 7.855 1.00 84.88 191 GLU A C 1
ATOM 1629 O O . GLU A 1 191 ? 3.026 -13.634 8.267 1.00 84.88 191 GLU A O 1
ATOM 1634 N N . LYS A 1 192 ? 2.039 -15.365 7.213 1.00 86.38 192 LYS A N 1
ATOM 1635 C CA . LYS A 1 192 ? 0.789 -14.651 6.900 1.00 86.38 192 LYS A CA 1
ATOM 1636 C C . LYS A 1 192 ? 0.105 -14.143 8.154 1.00 86.38 192 LYS A C 1
ATOM 1638 O O . LYS A 1 192 ? -0.316 -12.989 8.272 1.00 86.38 192 LYS A O 1
ATOM 1643 N N . GLN A 1 193 ? -0.011 -15.056 9.105 1.00 90.56 193 GLN A N 1
ATOM 1644 C CA . GLN A 1 193 ? -0.588 -14.791 10.401 1.00 90.56 193 GLN A CA 1
ATOM 1645 C C . GLN A 1 193 ? 0.260 -13.783 11.168 1.00 90.56 193 GLN A C 1
ATOM 1647 O O . GLN A 1 193 ? -0.268 -12.779 11.638 1.00 90.56 193 GLN A O 1
ATOM 1652 N N . LYS A 1 194 ? 1.577 -14.009 11.241 1.00 88.94 194 LYS A N 1
ATOM 1653 C CA . LYS A 1 194 ? 2.511 -13.127 11.947 1.00 88.94 194 LYS A CA 1
ATOM 1654 C C . LYS A 1 194 ? 2.395 -11.681 11.466 1.00 88.94 194 LYS A C 1
ATOM 1656 O O . LYS A 1 194 ? 2.270 -10.774 12.287 1.00 88.94 194 LYS A O 1
ATOM 1661 N N . ASN A 1 195 ? 2.394 -11.470 10.154 1.00 85.56 195 ASN A N 1
ATOM 1662 C CA . ASN A 1 195 ? 2.285 -10.141 9.564 1.00 85.56 195 ASN A CA 1
ATOM 1663 C C . ASN A 1 195 ? 0.907 -9.522 9.827 1.00 85.56 195 ASN A C 1
ATOM 1665 O O . ASN A 1 195 ? 0.839 -8.369 10.246 1.00 85.56 195 ASN A O 1
ATOM 1669 N N . THR A 1 196 ? -0.181 -10.286 9.669 1.00 89.25 196 THR A N 1
ATOM 1670 C CA . THR A 1 196 ? -1.546 -9.811 9.979 1.00 89.25 196 THR A CA 1
ATOM 1671 C C . THR A 1 196 ? -1.646 -9.348 11.431 1.00 89.25 196 THR A C 1
ATOM 1673 O O . THR A 1 196 ? -2.041 -8.216 11.701 1.00 89.25 196 THR A O 1
ATOM 1676 N N . CYS A 1 197 ? -1.229 -10.197 12.369 1.00 92.25 197 CYS A N 1
ATOM 1677 C CA . CYS A 1 197 ? -1.334 -9.923 13.796 1.00 92.25 197 CYS A CA 1
ATOM 1678 C C . CYS A 1 197 ? -0.409 -8.796 14.243 1.00 92.25 197 CYS A C 1
ATOM 1680 O O . CYS A 1 197 ? -0.806 -7.994 15.076 1.00 92.25 197 CYS A O 1
ATOM 1682 N N . SER A 1 198 ? 0.779 -8.665 13.647 1.00 89.56 198 SER A N 1
ATOM 1683 C CA . SER A 1 198 ? 1.664 -7.522 13.897 1.00 89.56 198 SER A CA 1
ATOM 1684 C C . SER A 1 198 ? 0.977 -6.186 13.576 1.00 89.56 198 SER A C 1
ATOM 1686 O O . SER A 1 198 ? 1.046 -5.245 14.368 1.00 89.56 198 SER A O 1
ATOM 1688 N N . ARG A 1 199 ? 0.242 -6.109 12.454 1.00 87.88 199 ARG A N 1
ATOM 1689 C CA . ARG A 1 199 ? -0.514 -4.897 12.094 1.00 87.88 199 ARG A CA 1
ATOM 1690 C C . ARG A 1 199 ? -1.666 -4.630 13.062 1.00 87.88 199 ARG A C 1
ATOM 1692 O O . ARG A 1 199 ? -1.828 -3.495 13.497 1.00 87.88 199 ARG A O 1
ATOM 1699 N N . LEU A 1 200 ? -2.425 -5.664 13.430 1.00 93.06 200 LEU A N 1
ATOM 1700 C CA . LEU A 1 200 ? -3.530 -5.534 14.386 1.00 93.06 200 LEU A CA 1
ATOM 1701 C C . LEU A 1 200 ? -3.038 -5.103 15.776 1.00 93.06 200 LEU A C 1
ATOM 1703 O O . LEU A 1 200 ? -3.616 -4.200 16.371 1.00 93.06 200 LEU A O 1
ATOM 1707 N N . GLU A 1 201 ? -1.936 -5.668 16.270 1.00 91.69 201 GLU A N 1
ATOM 1708 C CA . GLU A 1 201 ? -1.331 -5.253 17.542 1.00 91.69 201 GLU A CA 1
ATOM 1709 C C . GLU A 1 201 ? -0.842 -3.800 17.496 1.00 91.69 201 GLU A C 1
ATOM 1711 O O . GLU A 1 201 ? -1.034 -3.051 18.453 1.00 91.69 201 GLU A O 1
ATOM 1716 N N . SER A 1 202 ? -0.261 -3.363 16.373 1.00 89.19 202 SER A N 1
ATOM 1717 C CA . SER A 1 202 ? 0.115 -1.957 16.192 1.00 89.19 202 SER A CA 1
ATOM 1718 C C . SER A 1 202 ? -1.101 -1.028 16.236 1.00 89.19 202 SER A C 1
ATOM 1720 O O . SER A 1 202 ? -1.024 0.048 16.830 1.00 89.19 202 SER A O 1
ATOM 1722 N N . PHE A 1 203 ? -2.222 -1.444 15.640 1.00 91.19 203 PHE A N 1
ATOM 1723 C CA . PHE A 1 203 ? -3.477 -0.696 15.680 1.00 91.19 203 PHE A CA 1
ATOM 1724 C C . PHE A 1 203 ? -4.010 -0.593 17.118 1.00 91.19 203 PHE A C 1
ATOM 1726 O O . PHE A 1 203 ? -4.176 0.511 17.626 1.00 91.19 203 PHE A O 1
ATOM 1733 N N . LYS A 1 204 ? -4.155 -1.728 17.816 1.00 94.06 204 LYS A N 1
ATOM 1734 C CA . LYS A 1 204 ? -4.605 -1.815 19.220 1.00 94.06 204 LYS A CA 1
ATOM 1735 C C . LYS A 1 204 ? -3.736 -1.018 20.191 1.00 94.06 204 LYS A C 1
ATOM 1737 O O . LYS A 1 204 ? -4.207 -0.484 21.183 1.00 94.06 204 LYS A O 1
ATOM 1742 N N . LYS A 1 205 ? -2.424 -0.981 19.960 1.00 92.88 205 LYS A N 1
ATOM 1743 C CA . LYS A 1 205 ? -1.512 -0.215 20.816 1.00 92.88 205 LYS A CA 1
ATOM 1744 C C . LYS A 1 205 ? -1.737 1.294 20.682 1.00 92.88 205 LYS A C 1
ATOM 1746 O O . LYS A 1 205 ? -1.415 2.037 21.605 1.00 92.88 205 LYS A O 1
ATOM 1751 N N . THR A 1 206 ? -2.229 1.736 19.528 1.00 91.56 206 THR A N 1
ATOM 1752 C CA . THR A 1 206 ? -2.409 3.154 19.208 1.00 91.56 206 THR A CA 1
ATOM 1753 C C . THR A 1 206 ? -3.771 3.686 19.666 1.00 91.56 206 THR A C 1
ATOM 1755 O O . THR A 1 206 ? -3.855 4.864 20.024 1.00 91.56 206 THR A O 1
ATOM 1758 N N . TYR A 1 207 ? -4.807 2.838 19.690 1.00 90.69 207 TYR A N 1
ATOM 1759 C CA . TYR A 1 207 ? -6.213 3.209 19.915 1.00 90.69 207 TYR A CA 1
ATOM 1760 C C . TYR A 1 207 ? -6.882 2.337 20.975 1.00 90.69 207 TYR A C 1
ATOM 1762 O O . TYR A 1 207 ? -7.569 2.923 21.842 1.00 90.69 207 TYR A O 1
#

Organism: Plasmodium vivax (strain Brazil I) (NCBI:txid1033975)

Mean predicted aligned error: 5.88 Å

Foldseek 3Di:
DVVVCVLQVLLVVLVVLLVLLVDFCVVPPCQVVLQVLLVVLCVVLVNPDPLLSRNLSSLCQCCQQPPPDCVRNQADPLSLLSSLLSVLVCVVVVSYDQSSVQSSVVVSVVRCVVVPPPHRGNPDNPRQLAPPSNLLSLLSSCVSCVVSLVVQCPDPPCVSVVSSVVSVVSNVVSLVVCCVVQPPDDDPPSVSSVVHVVSSVVSVVVD

Radius of gyration: 18.31 Å; Cα contacts (8 Å, |Δi|>4): 189; chains: 1; bounding box: 46×41×44 Å